Protein AF-0000000066291386 (afdb_homodimer)

Structure (mmCIF, N/CA/C/O backbone):
data_AF-0000000066291386-model_v1
#
loop_
_entity.id
_entity.type
_entity.pdbx_description
1 polymer 'Uncharacterized protein AF_0136'
#
loop_
_atom_site.group_PDB
_atom_site.id
_atom_site.type_symbol
_atom_site.label_atom_id
_atom_site.label_alt_id
_atom_site.label_comp_id
_atom_site.label_asym_id
_atom_site.label_entity_id
_atom_site.label_seq_id
_atom_site.pdbx_PDB_ins_code
_atom_site.Cartn_x
_atom_site.Cartn_y
_atom_site.Cartn_z
_atom_site.occupancy
_atom_site.B_iso_or_equiv
_atom_site.auth_seq_id
_atom_site.auth_comp_id
_atom_site.auth_asym_id
_atom_site.auth_atom_id
_atom_site.pdbx_PDB_model_num
ATOM 1 N N . MET A 1 1 ? -18.844 33.438 14.086 1 59.56 1 MET A N 1
ATOM 2 C CA . MET A 1 1 ? -18.562 33.25 15.508 1 59.56 1 MET A CA 1
ATOM 3 C C . MET A 1 1 ? -17.594 34.344 16 1 59.56 1 MET A C 1
ATOM 5 O O . MET A 1 1 ? -16.781 34.844 15.219 1 59.56 1 MET A O 1
ATOM 9 N N . PRO A 1 2 ? -17.734 34.875 17.219 1 76.88 2 PRO A N 1
ATOM 10 C CA . PRO A 1 2 ? -16.875 35.938 17.734 1 76.88 2 PRO A CA 1
ATOM 11 C C . PRO A 1 2 ? -15.391 35.594 17.719 1 76.88 2 PRO A C 1
ATOM 13 O O . PRO A 1 2 ? -15.039 34.438 17.969 1 76.88 2 PRO A O 1
ATOM 16 N N . LYS A 1 3 ? -14.539 36.344 17.094 1 87.25 3 LYS A N 1
ATOM 17 C CA . LYS A 1 3 ? -13.086 36.156 17.078 1 87.25 3 LYS A CA 1
ATOM 18 C C . LYS A 1 3 ? -12.438 36.875 18.25 1 87.25 3 LYS A C 1
ATOM 20 O O . LYS A 1 3 ? -12.984 37.844 18.781 1 87.25 3 LYS A O 1
ATOM 25 N N . ARG A 1 4 ? -11.445 36.281 18.891 1 92.56 4 ARG A N 1
ATOM 26 C CA . ARG A 1 4 ? -10.664 36.812 20 1 92.56 4 ARG A CA 1
ATOM 27 C C . ARG A 1 4 ? -9.305 37.312 19.516 1 92.56 4 ARG A C 1
ATOM 29 O O . ARG A 1 4 ? -8.68 36.688 18.656 1 92.56 4 ARG A O 1
ATOM 36 N N . ARG A 1 5 ? -8.945 38.375 20.25 1 93.31 5 ARG A N 1
ATOM 37 C CA . ARG A 1 5 ? -7.68 38.969 19.859 1 93.31 5 ARG A CA 1
ATOM 38 C C . ARG A 1 5 ? -6.496 38.156 20.328 1 93.31 5 ARG A C 1
ATOM 40 O O . ARG A 1 5 ? -6.516 37.594 21.438 1 93.31 5 ARG A O 1
ATOM 47 N N . LEU A 1 6 ? -5.535 37.969 19.453 1 92.5 6 LEU A N 1
ATOM 48 C CA . LEU A 1 6 ? -4.281 37.281 19.781 1 92.5 6 LEU A CA 1
ATOM 49 C C . LEU A 1 6 ? -3.094 38.219 19.531 1 92.5 6 LEU A C 1
ATOM 51 O O . LEU A 1 6 ? -2.988 38.844 18.469 1 92.5 6 LEU A O 1
ATOM 55 N N . GLN A 1 7 ? -2.295 38.406 20.625 1 93.31 7 GLN A N 1
ATOM 56 C CA . GLN A 1 7 ? -1.013 39.094 20.516 1 93.31 7 GLN A CA 1
ATOM 57 C C . GLN A 1 7 ? 0.142 38.188 20.875 1 93.31 7 GLN A C 1
ATOM 59 O O . GLN A 1 7 ? 0.191 37.656 21.984 1 93.31 7 GLN A O 1
ATOM 64 N N . THR A 1 8 ? 0.949 37.906 19.875 1 93.62 8 THR A N 1
ATOM 65 C CA . THR A 1 8 ? 2.072 37 20.109 1 93.62 8 THR A CA 1
ATOM 66 C C . THR A 1 8 ? 3.25 37.344 19.203 1 93.62 8 THR A C 1
ATOM 68 O O . THR A 1 8 ? 3.246 38.406 18.562 1 93.62 8 THR A O 1
ATOM 71 N N . THR A 1 9 ? 4.379 36.688 19.344 1 94.56 9 THR A N 1
ATOM 72 C CA . THR A 1 9 ? 5.539 36.844 18.469 1 94.56 9 THR A CA 1
ATOM 73 C C . THR A 1 9 ? 5.809 35.531 17.703 1 94.56 9 THR A C 1
ATOM 75 O O . THR A 1 9 ? 5.602 34.438 18.234 1 94.56 9 THR A O 1
ATOM 78 N N . LEU A 1 10 ? 6.066 35.719 16.406 1 95.19 10 LEU A N 1
ATOM 79 C CA . LEU A 1 10 ? 6.402 34.562 15.578 1 95.19 10 LEU A CA 1
ATOM 80 C C . LEU A 1 10 ? 7.773 34.719 14.938 1 95.19 10 LEU A C 1
ATOM 82 O O . LEU A 1 10 ? 8.273 35.844 14.812 1 95.19 10 LEU A O 1
ATOM 86 N N . SER A 1 11 ? 8.414 33.625 14.625 1 94.31 11 SER A N 1
ATOM 87 C CA . SER A 1 11 ? 9.688 33.625 13.922 1 94.31 11 SER A CA 1
ATOM 88 C C . SER A 1 11 ? 9.539 34.156 12.5 1 94.31 11 SER A C 1
ATOM 90 O O . SER A 1 11 ? 8.422 34.219 11.977 1 94.31 11 SER A O 1
ATOM 92 N N . GLU A 1 12 ? 10.656 34.5 11.906 1 93.94 12 GLU A N 1
ATOM 93 C CA . GLU A 1 12 ? 10.664 34.938 10.516 1 93.94 12 GLU A CA 1
ATOM 94 C C . GLU A 1 12 ? 10.164 33.844 9.586 1 93.94 12 GLU A C 1
ATOM 96 O O . GLU A 1 12 ? 9.477 34.125 8.602 1 93.94 12 GLU A O 1
ATOM 101 N N . GLU A 1 13 ? 10.484 32.625 9.867 1 93.62 13 GLU A N 1
ATOM 102 C CA . GLU A 1 13 ? 10.023 31.484 9.078 1 93.62 13 GLU A CA 1
ATOM 103 C C . GLU A 1 13 ? 8.508 31.375 9.102 1 93.62 13 GLU A C 1
ATOM 105 O O . GLU A 1 13 ? 7.879 31.125 8.062 1 93.62 13 GLU A O 1
ATOM 110 N N . ALA A 1 14 ? 7.949 31.547 10.234 1 95.12 14 ALA A N 1
ATOM 111 C CA . ALA A 1 14 ? 6.496 31.484 10.375 1 95.12 14 ALA A CA 1
ATOM 112 C C . ALA A 1 14 ? 5.809 32.531 9.531 1 95.12 14 ALA A C 1
ATOM 114 O O . ALA A 1 14 ? 4.809 32.281 8.867 1 95.12 14 ALA A O 1
ATOM 115 N N . PHE A 1 15 ? 6.398 33.719 9.508 1 95 15 PHE A N 1
ATOM 116 C CA . PHE A 1 15 ? 5.809 34.812 8.719 1 95 15 PHE A CA 1
ATOM 117 C C . PHE A 1 15 ? 5.926 34.5 7.227 1 95 15 PHE A C 1
ATOM 119 O O . PHE A 1 15 ? 5.016 34.812 6.453 1 95 15 PHE A O 1
ATOM 126 N N . ARG A 1 16 ? 7.039 33.906 6.848 1 94.75 16 ARG A N 1
ATOM 127 C CA . ARG A 1 16 ? 7.199 33.531 5.449 1 94.75 16 ARG A CA 1
ATOM 128 C C . ARG A 1 16 ? 6.125 32.5 5.039 1 94.75 16 ARG A C 1
ATOM 130 O O . ARG A 1 16 ? 5.574 32.594 3.939 1 94.75 16 ARG A O 1
ATOM 137 N N . ILE A 1 17 ? 5.809 31.578 5.922 1 94 17 ILE A N 1
ATOM 138 C CA . ILE A 1 17 ? 4.785 30.578 5.641 1 94 17 ILE A CA 1
ATOM 139 C C . ILE A 1 17 ? 3.422 31.266 5.508 1 94 17 ILE A C 1
ATOM 141 O O . ILE A 1 17 ? 2.664 30.969 4.582 1 94 17 ILE A O 1
ATOM 145 N N . ILE A 1 18 ? 3.146 32.219 6.324 1 95.12 18 ILE A N 1
ATOM 146 C CA . ILE A 1 18 ? 1.872 32.906 6.297 1 95.12 18 ILE A CA 1
ATOM 147 C C . ILE A 1 18 ? 1.719 33.656 4.969 1 95.12 18 ILE A C 1
ATOM 149 O O . ILE A 1 18 ? 0.679 33.562 4.316 1 95.12 18 ILE A O 1
ATOM 153 N N . GLU A 1 19 ? 2.77 34.312 4.574 1 94.5 19 GLU A N 1
ATOM 154 C CA . GLU A 1 19 ? 2.723 35.062 3.33 1 94.5 19 GLU A CA 1
ATOM 155 C C . GLU A 1 19 ? 2.543 34.156 2.125 1 94.5 19 GLU A C 1
ATOM 157 O O . GLU A 1 19 ? 1.848 34.5 1.169 1 94.5 19 GLU A O 1
ATOM 162 N N . LYS A 1 20 ? 3.184 33.031 2.203 1 92.38 20 LYS A N 1
ATOM 163 C CA . LYS A 1 20 ? 3.096 32.031 1.133 1 92.38 20 LYS A CA 1
ATOM 164 C C . LYS A 1 20 ? 1.658 31.562 0.938 1 92.38 20 LYS A C 1
ATOM 166 O O . LYS A 1 20 ? 1.213 31.359 -0.193 1 92.38 20 LYS A O 1
ATOM 171 N N . PHE A 1 21 ? 0.916 31.422 2.02 1 91.19 21 PHE A N 1
ATOM 172 C CA . PHE A 1 21 ? -0.385 30.766 1.945 1 91.19 21 PHE A CA 1
ATOM 173 C C . PHE A 1 21 ? -1.511 31.797 2.018 1 91.19 21 PHE A C 1
ATOM 175 O O . PHE A 1 21 ? -2.674 31.469 1.78 1 91.19 21 PHE A O 1
ATOM 182 N N . LYS A 1 22 ? -1.173 33.062 2.266 1 93.38 22 LYS A N 1
ATOM 183 C CA . LYS A 1 22 ? -2.154 34.125 2.414 1 93.38 22 LYS A CA 1
ATOM 184 C C . LYS A 1 22 ? -3.035 34.25 1.173 1 93.38 22 LYS A C 1
ATOM 186 O O . LYS A 1 22 ? -4.258 34.375 1.282 1 93.38 22 LYS A O 1
ATOM 191 N N . PRO A 1 23 ? -2.473 34.125 -0.007 1 91.81 23 PRO A N 1
ATOM 192 C CA . PRO A 1 23 ? -3.322 34.25 -1.197 1 91.81 23 PRO A CA 1
ATOM 193 C C . PRO A 1 23 ? -4.367 33.125 -1.271 1 91.81 23 PRO A C 1
ATOM 195 O O . PRO A 1 23 ? -5.445 33.312 -1.837 1 91.81 23 PRO A O 1
ATOM 198 N N . ASP A 1 24 ? -4.062 32.031 -0.686 1 86.56 24 ASP A N 1
ATOM 199 C CA . ASP A 1 24 ? -4.949 30.891 -0.77 1 86.56 24 ASP A CA 1
ATOM 200 C C . ASP A 1 24 ? -6.066 30.984 0.264 1 86.56 24 ASP A C 1
ATOM 202 O O . ASP A 1 24 ? -7.164 30.453 0.049 1 86.56 24 ASP A O 1
ATOM 206 N N . TYR A 1 25 ? -5.816 31.578 1.395 1 89.69 25 TYR A N 1
ATOM 207 C CA . TYR A 1 25 ? -6.75 31.516 2.514 1 89.69 25 TYR A CA 1
ATOM 208 C C . TYR A 1 25 ? -7.398 32.875 2.766 1 89.69 25 TYR A C 1
ATOM 210 O O . TYR A 1 25 ? -8.43 32.969 3.441 1 89.69 25 TYR A O 1
ATOM 218 N N . GLY A 1 26 ? -6.758 33.969 2.16 1 86.25 26 GLY A N 1
ATOM 219 C CA . GLY A 1 26 ? -7.402 35.281 2.232 1 86.25 26 GLY A CA 1
ATOM 220 C C . GLY A 1 26 ? -6.723 36.219 3.201 1 86.25 26 GLY A C 1
ATOM 221 O O . GLY A 1 26 ? -6.617 37.438 2.932 1 86.25 26 GLY A O 1
ATOM 222 N N . GLY A 1 27 ? -6.363 35.719 4.457 1 91.69 27 GLY A N 1
ATOM 223 C CA . GLY A 1 27 ? -5.762 36.562 5.469 1 91.69 27 GLY A CA 1
ATOM 224 C C . GLY A 1 27 ? -4.867 35.812 6.434 1 91.69 27 GLY A C 1
ATOM 225 O O . GLY A 1 27 ? -4.797 34.594 6.391 1 91.69 27 GLY A O 1
ATOM 226 N N . ILE A 1 28 ? -4.176 36.594 7.199 1 94.12 28 ILE A N 1
ATOM 227 C CA . ILE A 1 28 ? -3.238 36.031 8.172 1 94.12 28 ILE A CA 1
ATOM 228 C C . ILE A 1 28 ? -3.982 35.125 9.148 1 94.12 28 ILE A C 1
ATOM 230 O O . ILE A 1 28 ? -3.539 34.031 9.43 1 94.12 28 ILE A O 1
ATOM 234 N N . ASN A 1 29 ? -5.102 35.625 9.68 1 94.62 29 ASN A N 1
ATOM 235 C CA . ASN A 1 29 ? -5.871 34.844 10.648 1 94.62 29 ASN A CA 1
ATOM 236 C C . ASN A 1 29 ? -6.387 33.531 10.047 1 94.62 29 ASN A C 1
ATOM 238 O O . ASN A 1 29 ? -6.367 32.5 10.703 1 94.62 29 ASN A O 1
ATOM 242 N N . GLU A 1 30 ? -6.758 33.594 8.758 1 94.19 30 GLU A N 1
ATOM 243 C CA . GLU A 1 30 ? -7.27 32.406 8.086 1 94.19 30 GLU A CA 1
ATOM 244 C C . GLU A 1 30 ? -6.164 31.359 7.883 1 94.19 30 GLU A C 1
ATOM 246 O O . GLU A 1 30 ? -6.402 30.156 8 1 94.19 30 GLU A O 1
ATOM 251 N N . VAL A 1 31 ? -4.992 31.797 7.586 1 94.62 31 VAL A N 1
ATOM 252 C CA . VAL A 1 31 ? -3.846 30.906 7.418 1 94.62 31 VAL A CA 1
ATOM 253 C C . VAL A 1 31 ? -3.537 30.203 8.742 1 94.62 31 VAL A C 1
ATOM 255 O O . VAL A 1 31 ? -3.363 28.984 8.781 1 94.62 31 VAL A O 1
ATOM 258 N N . ILE A 1 32 ? -3.496 30.953 9.82 1 95.56 32 ILE A N 1
ATOM 259 C CA . ILE A 1 32 ? -3.162 30.422 11.125 1 95.56 32 ILE A CA 1
ATOM 260 C C . ILE A 1 32 ? -4.238 29.422 11.562 1 95.56 32 ILE A C 1
ATOM 262 O O . ILE A 1 32 ? -3.924 28.344 12.055 1 95.56 32 ILE A O 1
ATOM 266 N N . GLU A 1 33 ? -5.488 29.797 11.352 1 94.75 33 GLU A N 1
ATOM 267 C CA . GLU A 1 33 ? -6.578 28.906 11.742 1 94.75 33 GLU A CA 1
ATOM 268 C C . GLU A 1 33 ? -6.539 27.609 10.945 1 94.75 33 GLU A C 1
ATOM 270 O O . GLU A 1 33 ? -6.766 26.531 11.492 1 94.75 33 GLU A O 1
ATOM 275 N N . ALA A 1 34 ? -6.172 27.688 9.688 1 89.94 34 ALA A N 1
ATOM 276 C CA . ALA A 1 34 ? -6.027 26.484 8.859 1 89.94 34 ALA A CA 1
ATOM 277 C C . ALA A 1 34 ? -4.887 25.609 9.367 1 89.94 34 ALA A C 1
ATOM 279 O O . ALA A 1 34 ? -5.023 24.391 9.43 1 89.94 34 ALA A O 1
ATOM 280 N N . ALA A 1 35 ? -3.812 26.234 9.695 1 89.88 35 ALA A N 1
ATOM 281 C CA . ALA A 1 35 ? -2.66 25.5 10.227 1 89.88 35 ALA A CA 1
ATOM 282 C C . ALA A 1 35 ? -3.004 24.812 11.531 1 89.88 35 ALA A C 1
ATOM 284 O O . ALA A 1 35 ? -2.646 23.641 11.734 1 89.88 35 ALA A O 1
ATOM 285 N N . LEU A 1 36 ? -3.711 25.484 12.414 1 91.31 36 LEU A N 1
ATOM 286 C CA . LEU A 1 36 ? -4.082 24.922 13.703 1 91.31 36 LEU A CA 1
ATOM 287 C C . LEU A 1 36 ? -5.039 23.75 13.531 1 91.31 36 LEU A C 1
ATOM 289 O O . LEU A 1 36 ? -4.93 22.75 14.242 1 91.31 36 LEU A O 1
ATOM 293 N N . LYS A 1 37 ? -5.918 23.875 12.578 1 86.31 37 LYS A N 1
ATOM 294 C CA . LYS A 1 37 ? -6.82 22.766 12.281 1 86.31 37 LYS A CA 1
ATOM 295 C C . LYS A 1 37 ? -6.047 21.547 11.82 1 86.31 37 LYS A C 1
ATOM 297 O O . LYS A 1 37 ? -6.387 20.422 12.188 1 86.31 37 LYS A O 1
ATOM 302 N N . LEU A 1 38 ? -5.012 21.828 11.023 1 80.06 38 LEU A N 1
ATOM 303 C CA . LEU A 1 38 ? -4.156 20.734 10.57 1 80.06 38 LEU A CA 1
ATOM 304 C C . LEU A 1 38 ? -3.443 20.078 11.742 1 80.06 38 LEU A C 1
ATOM 306 O O . LEU A 1 38 ? -3.326 18.844 11.797 1 80.06 38 LEU A O 1
ATOM 310 N N . LEU A 1 39 ? -2.959 20.859 12.656 1 81.56 39 LEU A N 1
ATOM 311 C CA . LEU A 1 39 ? -2.279 20.359 13.852 1 81.56 39 LEU A CA 1
ATOM 312 C C . LEU A 1 39 ? -3.219 19.5 14.695 1 81.56 39 LEU A C 1
ATOM 314 O O . LEU A 1 39 ? -2.785 18.547 15.336 1 81.56 39 LEU A O 1
ATOM 318 N N . ASN A 1 40 ? -4.43 19.938 14.719 1 79.88 40 ASN A N 1
ATOM 319 C CA . ASN A 1 40 ? -5.406 19.25 15.57 1 79.88 40 ASN A CA 1
ATOM 320 C C . ASN A 1 40 ? -5.879 17.953 14.945 1 79.88 40 ASN A C 1
ATOM 322 O O . ASN A 1 40 ? -6.641 17.203 15.57 1 79.88 40 ASN A O 1
ATOM 326 N N . ARG A 1 41 ? -5.43 17.859 13.703 1 71.69 41 ARG A N 1
ATOM 327 C CA . ARG A 1 41 ? -5.844 16.609 13.062 1 71.69 41 ARG A CA 1
ATOM 328 C C . ARG A 1 41 ? -5.105 15.422 13.664 1 71.69 41 ARG A C 1
ATOM 330 O O . ARG A 1 41 ? -3.932 15.531 14.023 1 71.69 41 ARG A O 1
ATOM 337 N N . GLU A 1 42 ? -5.699 14.461 13.961 1 59.16 42 GLU A N 1
ATOM 338 C CA . GLU A 1 42 ? -5.152 13.234 14.547 1 59.16 42 GLU A CA 1
ATOM 339 C C . GLU A 1 42 ? -4.035 12.664 13.68 1 59.16 42 GLU A C 1
ATOM 341 O O . GLU A 1 42 ? -3.143 11.984 14.188 1 59.16 42 GLU A O 1
ATOM 346 N N . ASP A 1 43 ? -4.109 13.023 12.383 1 56.81 43 ASP A N 1
ATOM 347 C CA . ASP A 1 43 ? -3.162 12.422 11.453 1 56.81 43 ASP A CA 1
ATOM 348 C C . ASP A 1 43 ? -1.91 13.281 11.305 1 56.81 43 ASP A C 1
ATOM 350 O O . ASP A 1 43 ? -1.169 13.141 10.328 1 56.81 43 ASP A O 1
ATOM 354 N N . ARG A 1 44 ? -1.696 14.266 12.188 1 58.22 44 ARG A N 1
ATOM 355 C CA . ARG A 1 44 ? -0.58 15.203 12.164 1 58.22 44 ARG A CA 1
ATOM 356 C C . ARG A 1 44 ? 0.755 14.469 12.242 1 58.22 44 ARG A C 1
ATOM 358 O O . ARG A 1 44 ? 1.784 15 11.812 1 58.22 44 ARG A O 1
ATOM 365 N N . ASN A 1 45 ? 0.571 13.383 12.781 1 63.84 45 ASN A N 1
ATOM 366 C CA . ASN A 1 45 ? 1.804 12.68 13.117 1 63.84 45 ASN A CA 1
ATOM 367 C C . ASN A 1 45 ? 2.242 11.75 11.992 1 63.84 45 ASN A C 1
ATOM 369 O O . ASN A 1 45 ? 2.871 10.719 12.242 1 63.84 45 ASN A O 1
ATOM 373 N N . LEU A 1 46 ? 1.899 12.25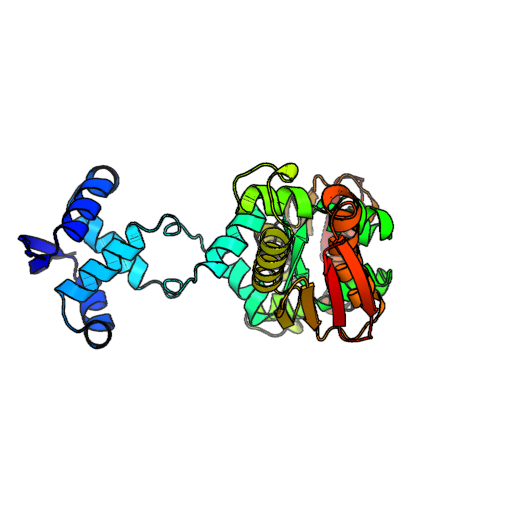8 10.828 1 73.56 46 LEU A N 1
ATOM 374 C CA . LEU A 1 46 ? 2.363 11.383 9.766 1 73.56 46 LEU A CA 1
ATOM 375 C C . LEU A 1 46 ? 3.871 11.508 9.57 1 73.56 46 LEU A C 1
ATOM 377 O O . LEU A 1 46 ? 4.406 12.617 9.539 1 73.56 46 LEU A O 1
ATOM 381 N N . SER A 1 47 ? 4.496 10.43 9.594 1 78.06 47 SER A N 1
ATOM 382 C CA . SER A 1 47 ? 5.938 10.375 9.383 1 78.06 47 SER A CA 1
ATOM 383 C C . SER A 1 47 ? 6.285 10.523 7.902 1 78.06 47 SER A C 1
ATOM 385 O O . SER A 1 47 ? 5.402 10.461 7.043 1 78.06 47 SER A O 1
ATOM 387 N N . GLU A 1 48 ? 7.469 10.766 7.633 1 81.19 48 GLU A N 1
ATOM 388 C CA . GLU A 1 48 ? 7.965 10.789 6.262 1 81.19 48 GLU A CA 1
ATOM 389 C C . GLU A 1 48 ? 7.684 9.469 5.551 1 81.19 48 GLU A C 1
ATOM 391 O O . GLU A 1 48 ? 7.375 9.453 4.355 1 81.19 48 GLU A O 1
ATOM 396 N N . ASP A 1 49 ? 7.758 8.453 6.285 1 86.69 49 ASP A N 1
ATOM 397 C CA . ASP A 1 49 ? 7.5 7.125 5.734 1 86.69 49 ASP A CA 1
ATOM 398 C C . ASP A 1 49 ? 6.031 6.965 5.352 1 86.69 49 ASP A C 1
ATOM 400 O O . ASP A 1 49 ? 5.711 6.289 4.371 1 86.69 49 ASP A O 1
ATOM 404 N N . ASP A 1 50 ? 5.199 7.637 6.09 1 88.5 50 ASP A N 1
ATOM 405 C CA . ASP A 1 50 ? 3.779 7.613 5.758 1 88.5 50 ASP A CA 1
ATOM 406 C C . ASP A 1 50 ? 3.512 8.336 4.441 1 88.5 50 ASP A C 1
ATOM 408 O O . ASP A 1 50 ? 2.758 7.844 3.598 1 88.5 50 ASP A O 1
ATOM 412 N N . ILE A 1 51 ? 4.16 9.398 4.336 1 85.75 51 ILE A N 1
ATOM 413 C CA . ILE A 1 51 ? 4.004 10.188 3.119 1 85.75 51 ILE A CA 1
ATOM 414 C C . ILE A 1 51 ? 4.555 9.414 1.926 1 85.75 51 ILE A C 1
ATOM 416 O O . ILE A 1 51 ? 3.945 9.398 0.853 1 85.75 51 ILE A O 1
ATOM 420 N N . LEU A 1 52 ? 5.652 8.773 2.143 1 88.75 52 LEU A N 1
ATOM 421 C CA . LEU A 1 52 ? 6.27 7.969 1.094 1 88.75 52 LEU A CA 1
ATOM 422 C C . LEU A 1 52 ? 5.348 6.832 0.669 1 88.75 52 LEU A C 1
ATOM 424 O O . LEU A 1 52 ? 5.234 6.527 -0.521 1 88.75 52 LEU A O 1
ATOM 428 N N . LEU A 1 53 ? 4.734 6.238 1.571 1 93.31 53 LEU A N 1
ATOM 429 C CA . LEU A 1 53 ? 3.781 5.176 1.274 1 93.31 53 LEU A CA 1
ATOM 430 C C . LEU A 1 53 ? 2.668 5.684 0.365 1 93.31 53 LEU A C 1
ATOM 432 O O . LEU A 1 53 ? 2.357 5.059 -0.651 1 93.31 53 LEU A O 1
ATOM 436 N N . ILE A 1 54 ? 2.137 6.773 0.713 1 92.25 54 ILE A N 1
ATOM 437 C CA . ILE A 1 54 ? 1.056 7.371 -0.063 1 92.25 54 ILE A CA 1
ATOM 438 C C . ILE A 1 54 ? 1.539 7.66 -1.482 1 92.25 54 ILE A C 1
ATOM 440 O O . ILE A 1 54 ? 0.843 7.363 -2.455 1 92.25 54 ILE A O 1
ATOM 444 N N . ARG A 1 55 ? 2.705 8.188 -1.561 1 89.62 55 ARG A N 1
ATOM 445 C CA . ARG A 1 55 ? 3.242 8.562 -2.863 1 89.62 55 ARG A CA 1
ATOM 446 C C . ARG A 1 55 ? 3.531 7.332 -3.715 1 89.62 55 ARG A C 1
ATOM 448 O O . ARG A 1 55 ? 3.367 7.363 -4.938 1 89.62 55 ARG A O 1
ATOM 455 N N . LEU A 1 56 ? 3.969 6.27 -3.104 1 92.38 56 LEU A N 1
ATOM 456 C CA . LEU A 1 56 ? 4.188 5.027 -3.834 1 92.38 56 LEU A CA 1
ATOM 457 C C . LEU A 1 56 ? 2.887 4.523 -4.453 1 92.38 56 LEU A C 1
ATOM 459 O O . LEU A 1 56 ? 2.857 4.141 -5.621 1 92.38 56 LEU A O 1
ATOM 463 N N . ILE A 1 57 ? 1.867 4.645 -3.725 1 93.56 57 ILE A N 1
ATOM 464 C CA . ILE A 1 57 ? 0.571 4.16 -4.191 1 93.56 57 ILE A CA 1
ATOM 465 C C . ILE A 1 57 ? 0.036 5.086 -5.281 1 93.56 57 ILE A C 1
ATOM 467 O O . ILE A 1 57 ? -0.431 4.621 -6.324 1 93.56 57 ILE A O 1
ATOM 471 N N . ARG A 1 58 ? 0.214 6.32 -5.145 1 89.31 58 ARG A N 1
ATOM 472 C CA . ARG A 1 58 ? -0.422 7.293 -6.027 1 89.31 58 ARG A CA 1
ATOM 473 C C . ARG A 1 58 ? 0.437 7.559 -7.258 1 89.31 58 ARG A C 1
ATOM 475 O O . ARG A 1 58 ? -0.081 7.656 -8.375 1 89.31 58 ARG A O 1
ATOM 482 N N . ASP A 1 59 ? 1.721 7.664 -7.047 1 91.75 59 ASP A N 1
ATOM 483 C CA . ASP A 1 59 ? 2.6 8.102 -8.125 1 91.75 59 ASP A CA 1
ATOM 484 C C . ASP A 1 59 ? 3.111 6.914 -8.938 1 91.75 59 ASP A C 1
ATOM 486 O O . ASP A 1 59 ? 3.396 7.047 -10.125 1 91.75 59 ASP A O 1
ATOM 490 N N . LEU A 1 60 ? 3.258 5.719 -8.297 1 94.19 60 LEU A N 1
ATOM 491 C CA . LEU A 1 60 ? 3.9 4.605 -8.984 1 94.19 60 LEU A CA 1
ATOM 492 C C . LEU A 1 60 ? 2.918 3.459 -9.203 1 94.19 60 LEU A C 1
ATOM 494 O O . LEU A 1 60 ? 3.324 2.338 -9.516 1 94.19 60 LEU A O 1
ATOM 498 N N . ASP A 1 61 ? 1.641 3.676 -9.031 1 94.44 61 ASP A N 1
ATOM 499 C CA . ASP A 1 61 ? 0.579 2.711 -9.305 1 94.44 61 ASP A CA 1
ATOM 500 C C . ASP A 1 61 ? 0.782 1.43 -8.5 1 94.44 61 ASP A C 1
ATOM 502 O O . ASP A 1 61 ? 0.717 0.328 -9.047 1 94.44 61 ASP A O 1
ATOM 506 N N . PHE A 1 62 ? 1.141 1.616 -7.238 1 96.88 62 PHE A N 1
ATOM 507 C CA . PHE A 1 62 ? 1.164 0.502 -6.297 1 96.88 62 PHE A CA 1
ATOM 508 C C . PHE A 1 62 ? -0.238 0.197 -5.781 1 96.88 62 PHE A C 1
ATOM 510 O O . PHE A 1 62 ? -1.157 1.001 -5.957 1 96.88 62 PHE A O 1
ATOM 517 N N . THR A 1 63 ? -0.424 -0.979 -5.309 1 96.81 63 THR A N 1
ATOM 518 C CA . THR A 1 63 ? -1.634 -1.406 -4.617 1 96.81 63 THR A CA 1
ATOM 519 C C . THR A 1 63 ? -1.29 -2.051 -3.277 1 96.81 63 THR A C 1
ATOM 521 O O . THR A 1 63 ? -0.124 -2.348 -3.006 1 96.81 63 THR A O 1
ATOM 524 N N . GLY A 1 64 ? -2.295 -2.166 -2.4 1 95.81 64 GLY A N 1
ATOM 525 C CA . GLY A 1 64 ? -2.115 -2.822 -1.114 1 95.81 64 GLY A CA 1
ATOM 526 C C . GLY A 1 64 ? -2.865 -4.137 -1.006 1 95.81 64 GLY A C 1
ATOM 527 O O . GLY A 1 64 ? -3.943 -4.293 -1.581 1 95.81 64 GLY A O 1
ATOM 528 N N . CYS A 1 65 ? -2.299 -5.039 -0.299 1 95.69 65 CYS A N 1
ATOM 529 C CA . CYS A 1 65 ? -2.982 -6.277 0.051 1 95.69 65 CYS A CA 1
ATOM 530 C C . CYS A 1 65 ? -2.492 -6.812 1.391 1 95.69 65 CYS A C 1
ATOM 532 O O . CYS A 1 65 ? -1.459 -6.375 1.898 1 95.69 65 CYS A O 1
ATOM 534 N N . GLY A 1 66 ? -3.252 -7.672 1.979 1 95.88 66 GLY A N 1
ATOM 535 C CA . GLY A 1 66 ? -2.762 -8.312 3.188 1 95.88 66 GLY A CA 1
ATOM 536 C C . GLY A 1 66 ? -1.478 -9.094 2.971 1 95.88 66 GLY A C 1
ATOM 537 O O . GLY A 1 66 ? -1.305 -9.734 1.936 1 95.88 66 GLY A O 1
ATOM 538 N N . ARG A 1 67 ? -0.642 -9.094 3.951 1 96.06 67 ARG A N 1
ATOM 539 C CA . ARG A 1 67 ? 0.636 -9.789 3.83 1 96.06 67 ARG A CA 1
ATOM 540 C C . ARG A 1 67 ? 0.429 -11.289 3.664 1 96.06 67 ARG A C 1
ATOM 542 O O . ARG A 1 67 ? 1.179 -11.945 2.939 1 96.06 67 ARG A O 1
ATOM 549 N N . SER A 1 68 ? -0.541 -11.805 4.34 1 95.25 68 SER A N 1
ATOM 550 C CA . SER A 1 68 ? -0.838 -13.219 4.168 1 95.25 68 SER A CA 1
ATOM 551 C C . SER A 1 68 ? -1.271 -13.523 2.738 1 95.25 68 SER A C 1
ATOM 553 O O . SER A 1 68 ? -0.873 -14.539 2.168 1 95.25 68 SER A O 1
ATOM 555 N N . GLN A 1 69 ? -2.121 -12.688 2.203 1 96.62 69 GLN A N 1
ATOM 556 C CA . GLN A 1 69 ? -2.516 -12.867 0.811 1 96.62 69 GLN A CA 1
ATOM 557 C C . GLN A 1 69 ? -1.309 -12.789 -0.119 1 96.62 69 GLN A C 1
ATOM 559 O O . GLN A 1 69 ? -1.164 -13.602 -1.03 1 96.62 69 GLN A O 1
ATOM 564 N N . TYR A 1 70 ? -0.461 -11.781 0.139 1 97.44 70 TYR A N 1
ATOM 565 C CA . TYR A 1 70 ? 0.774 -11.625 -0.62 1 97.44 70 TYR A CA 1
ATOM 566 C C . TYR A 1 70 ? 1.607 -12.898 -0.579 1 97.44 70 TYR A C 1
ATOM 568 O O . TYR A 1 70 ? 2.082 -13.367 -1.614 1 97.44 70 TYR A O 1
ATOM 576 N N . MET A 1 71 ? 1.702 -13.469 0.586 1 97.81 71 MET A N 1
ATOM 577 C CA . MET A 1 71 ? 2.436 -14.711 0.79 1 97.81 71 MET A CA 1
ATOM 578 C C . MET A 1 71 ? 1.825 -15.844 -0.032 1 97.81 71 MET A C 1
ATOM 580 O O . MET A 1 71 ? 2.535 -16.547 -0.755 1 97.81 71 MET A O 1
ATOM 584 N N . HIS A 1 72 ? 0.564 -16 0.027 1 98.12 72 HIS A N 1
ATOM 585 C CA . HIS A 1 72 ? -0.1 -17.062 -0.711 1 98.12 72 HIS A CA 1
ATOM 586 C C . HIS A 1 72 ? 0.063 -16.875 -2.217 1 98.12 72 HIS A C 1
ATOM 588 O O . HIS A 1 72 ? 0.236 -17.859 -2.951 1 98.12 72 HIS A O 1
ATOM 594 N N . LEU A 1 73 ? -0.031 -15.648 -2.646 1 98.12 73 LEU A N 1
ATOM 595 C CA . LEU A 1 73 ? 0.145 -15.367 -4.066 1 98.12 73 LEU A CA 1
ATOM 596 C C . LEU A 1 73 ? 1.552 -15.742 -4.523 1 98.12 73 LEU A C 1
ATOM 598 O O . LEU A 1 73 ? 1.724 -16.359 -5.574 1 98.12 73 LEU A O 1
ATOM 602 N N . ILE A 1 74 ? 2.529 -15.375 -3.738 1 98.19 74 ILE A N 1
ATOM 603 C CA . ILE A 1 74 ? 3.914 -15.703 -4.059 1 98.19 74 ILE A CA 1
ATOM 604 C C . ILE A 1 74 ? 4.086 -17.219 -4.113 1 98.19 74 ILE A C 1
ATOM 606 O O . ILE A 1 74 ? 4.836 -17.734 -4.945 1 98.19 74 ILE A O 1
ATOM 610 N N . CYS A 1 75 ? 3.371 -17.906 -3.266 1 97.81 75 CYS A N 1
ATOM 611 C CA . CYS A 1 75 ? 3.463 -19.359 -3.203 1 97.81 75 CYS A CA 1
ATOM 612 C C . CYS A 1 75 ? 2.623 -20 -4.297 1 97.81 75 CYS A C 1
ATOM 614 O O . CYS A 1 75 ? 2.623 -21.219 -4.441 1 97.81 75 CYS A O 1
ATOM 616 N N . GLY A 1 76 ? 1.861 -19.25 -5.027 1 96.38 76 GLY A N 1
ATOM 617 C CA . GLY A 1 76 ? 1.049 -19.766 -6.113 1 96.38 76 GLY A CA 1
ATOM 618 C C . GLY A 1 76 ? -0.268 -20.359 -5.648 1 96.38 76 GLY A C 1
ATOM 619 O O . GLY A 1 76 ? -0.924 -21.094 -6.395 1 96.38 76 GLY A O 1
ATOM 620 N N . ASP A 1 77 ? -0.613 -20.078 -4.457 1 96.75 77 ASP A N 1
ATOM 621 C CA . ASP A 1 77 ? -1.852 -20.609 -3.898 1 96.75 77 ASP A CA 1
ATOM 622 C C . ASP A 1 77 ? -2.984 -19.594 -3.998 1 96.75 77 ASP A C 1
ATOM 624 O O . ASP A 1 77 ? -3.377 -18.984 -2.994 1 96.75 77 ASP A O 1
ATOM 628 N N . ILE A 1 78 ? -3.57 -19.5 -5.105 1 96.38 78 ILE A N 1
ATOM 629 C CA . ILE A 1 78 ? -4.562 -18.484 -5.434 1 96.38 78 ILE A CA 1
ATOM 630 C C . ILE A 1 78 ? -5.828 -18.719 -4.613 1 96.38 78 ILE A C 1
ATOM 632 O O . ILE A 1 78 ? -6.445 -17.766 -4.129 1 96.38 78 ILE A O 1
ATOM 636 N N . GLU A 1 79 ? -6.188 -19.953 -4.461 1 95.69 79 GLU A N 1
ATOM 637 C CA . GLU A 1 79 ? -7.395 -20.281 -3.705 1 95.69 79 GLU A CA 1
ATOM 638 C C . GLU A 1 79 ? -7.289 -19.797 -2.262 1 95.69 79 GLU A C 1
ATOM 640 O O . GLU A 1 79 ? -8.211 -19.156 -1.749 1 95.69 79 GLU A O 1
ATOM 645 N N . LYS A 1 80 ? -6.141 -20.062 -1.673 1 96.31 80 LYS A N 1
ATOM 646 C CA . LYS A 1 80 ? -5.945 -19.641 -0.29 1 96.31 80 LYS A CA 1
ATOM 647 C C . LYS A 1 80 ? -5.832 -18.125 -0.194 1 96.31 80 LYS A C 1
ATOM 649 O O . LYS A 1 80 ? -6.25 -17.531 0.801 1 96.31 80 LYS A O 1
ATOM 654 N N . ALA A 1 81 ? -5.301 -17.531 -1.242 1 97 81 ALA A N 1
ATOM 655 C CA . ALA A 1 81 ? -5.18 -16.078 -1.271 1 97 81 ALA A CA 1
ATOM 656 C C . ALA A 1 81 ? -6.551 -15.414 -1.196 1 97 81 ALA A C 1
ATOM 658 O O . ALA A 1 81 ? -6.684 -14.305 -0.667 1 97 81 ALA A O 1
ATOM 659 N N . VAL A 1 82 ? -7.562 -16.062 -1.683 1 95.94 82 VAL A N 1
ATOM 660 C CA . VAL A 1 82 ? -8.922 -15.523 -1.65 1 95.94 82 VAL A CA 1
ATOM 661 C C . VAL A 1 82 ? -9.594 -15.898 -0.331 1 95.94 82 VAL A C 1
ATOM 663 O O . VAL A 1 82 ? -10.133 -15.039 0.362 1 95.94 82 VAL A O 1
ATOM 666 N N . LYS A 1 83 ? -9.445 -17.109 0.057 1 93.56 83 LYS A N 1
ATOM 667 C CA . LYS A 1 83 ? -10.18 -17.641 1.194 1 93.56 83 LYS A CA 1
ATOM 668 C C . LYS A 1 83 ? -9.664 -17.078 2.51 1 93.56 83 LYS A C 1
ATOM 670 O O . LYS A 1 83 ? -10.43 -16.891 3.459 1 93.56 83 LYS A O 1
ATOM 675 N N . GLU A 1 84 ? -8.383 -16.859 2.518 1 90.25 84 GLU A N 1
ATOM 676 C CA . GLU A 1 84 ? -7.781 -16.375 3.75 1 90.25 84 GLU A CA 1
ATOM 677 C C . GLU A 1 84 ? -7.465 -14.883 3.656 1 90.25 84 GLU A C 1
ATOM 679 O O . GLU A 1 84 ? -6.586 -14.383 4.359 1 90.25 84 GLU A O 1
ATOM 684 N N . SER A 1 85 ? -8.203 -14.305 2.76 1 88.06 85 SER A N 1
ATOM 685 C CA . SER A 1 85 ? -7.996 -12.867 2.613 1 88.06 85 SER A CA 1
ATOM 686 C C . SER A 1 85 ? -8.406 -12.117 3.875 1 88.06 85 SER A C 1
ATOM 688 O O . SER A 1 85 ? -9.156 -12.648 4.699 1 88.06 85 SER A O 1
ATOM 690 N N . MET A 1 86 ? -7.965 -10.961 4.023 1 90.25 86 MET A N 1
ATOM 691 C CA . MET A 1 86 ? -8.211 -10.133 5.199 1 90.25 86 MET A CA 1
ATOM 692 C C . MET A 1 86 ? -9.492 -9.32 5.031 1 90.25 86 MET A C 1
ATOM 694 O O . MET A 1 86 ? -9.727 -8.367 5.773 1 90.25 86 MET A O 1
ATOM 698 N N . MET A 1 87 ? -10.273 -9.695 4.09 1 93.38 87 MET A N 1
ATOM 699 C CA . MET A 1 87 ? -11.438 -8.867 3.758 1 93.38 87 MET A CA 1
ATOM 700 C C . MET A 1 87 ? -12.398 -8.781 4.938 1 93.38 87 MET A C 1
ATOM 702 O O . MET A 1 87 ? -12.828 -7.688 5.312 1 93.38 87 MET A O 1
ATOM 706 N N . GLU A 1 88 ? -12.727 -9.938 5.547 1 94.94 88 GLU A N 1
ATOM 707 C CA . GLU A 1 88 ? -13.633 -9.93 6.688 1 94.94 88 GLU A CA 1
ATOM 708 C C . GLU A 1 88 ? -13.086 -9.062 7.824 1 94.94 88 GLU A C 1
ATOM 710 O O . GLU A 1 88 ? -13.789 -8.188 8.336 1 94.94 88 GLU A O 1
ATOM 715 N N . THR A 1 89 ? -11.844 -9.312 8.094 1 95.06 89 THR A N 1
ATOM 716 C CA . THR A 1 89 ? -11.18 -8.578 9.164 1 95.06 89 THR A CA 1
ATOM 717 C C . THR A 1 89 ? -11.148 -7.086 8.859 1 95.06 89 THR A C 1
ATOM 719 O O . THR A 1 89 ? -11.422 -6.262 9.734 1 95.06 89 THR A O 1
ATOM 722 N N . ALA A 1 90 ? -10.812 -6.73 7.672 1 95.5 90 ALA A N 1
ATOM 723 C CA . ALA A 1 90 ? -10.711 -5.328 7.27 1 95.5 90 ALA A CA 1
ATOM 724 C C . ALA A 1 90 ? -12.07 -4.641 7.344 1 95.5 90 ALA A C 1
ATOM 726 O O . ALA A 1 90 ? -12.172 -3.504 7.812 1 95.5 90 ALA A O 1
ATOM 727 N N . VAL A 1 91 ? -13.109 -5.316 6.934 1 96.75 91 VAL A N 1
ATOM 728 C CA . VAL A 1 91 ? -14.445 -4.734 6.938 1 96.75 91 VAL A CA 1
ATOM 729 C C . VAL A 1 91 ? -14.906 -4.508 8.375 1 96.75 91 VAL A C 1
ATOM 731 O O . VAL A 1 91 ? -15.43 -3.441 8.703 1 96.75 91 VAL A O 1
ATOM 734 N N . GLU A 1 92 ? -14.656 -5.488 9.211 1 97 92 GLU A N 1
ATOM 735 C CA . GLU A 1 92 ? -14.984 -5.328 10.617 1 97 92 GLU A CA 1
ATOM 736 C C . GLU A 1 92 ? -14.203 -4.176 11.242 1 97 92 GLU A C 1
ATOM 738 O O . GLU A 1 92 ? -14.75 -3.414 12.047 1 97 92 GLU A O 1
ATOM 743 N N . TRP A 1 93 ? -12.961 -4.121 10.914 1 94.25 93 TRP A N 1
ATOM 744 C CA . TRP A 1 93 ? -12.094 -3.057 11.406 1 94.25 93 TRP A CA 1
ATOM 745 C C . TRP A 1 93 ? -12.602 -1.689 10.961 1 94.25 93 TRP A C 1
ATOM 747 O O . TRP A 1 93 ? -12.633 -0.747 11.758 1 94.25 93 TRP A O 1
ATOM 757 N N . PHE A 1 94 ? -13.125 -1.594 9.734 1 92.31 94 PHE A N 1
ATOM 758 C CA . PHE A 1 94 ? -13.648 -0.357 9.156 1 92.31 94 PHE A CA 1
ATOM 759 C C . PHE A 1 94 ? -14.938 0.059 9.844 1 92.31 94 PHE A C 1
ATOM 761 O O . PHE A 1 94 ? -15.133 1.235 10.164 1 92.31 94 PHE A O 1
ATOM 768 N N . LEU A 1 95 ? -15.742 -0.847 10.039 1 94.75 95 LEU A N 1
ATOM 769 C CA . LEU A 1 95 ? -17.109 -0.542 10.469 1 94.75 95 LEU A CA 1
ATOM 770 C C . LEU A 1 95 ? -17.234 -0.674 11.984 1 94.75 95 LEU A C 1
ATOM 772 O O . LEU A 1 95 ? -18.234 -0.266 12.562 1 94.75 95 LEU A O 1
ATOM 776 N N . LYS A 1 96 ? -16.266 -1.245 12.602 1 93.25 96 LYS A N 1
ATOM 777 C CA . LYS A 1 96 ? -16.219 -1.425 14.047 1 93.25 96 LYS A CA 1
ATOM 778 C C . LYS A 1 96 ? -17.406 -2.2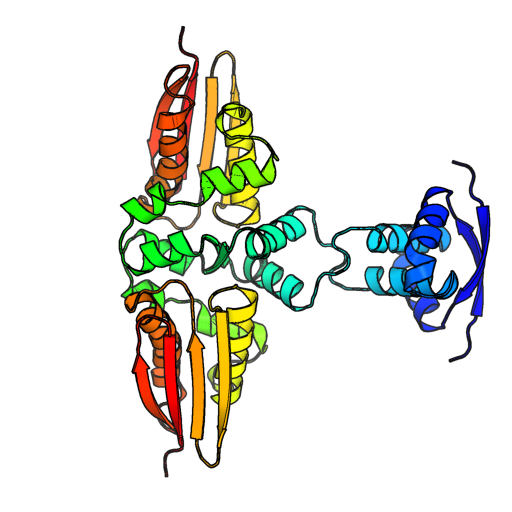3 14.539 1 93.25 96 LYS A C 1
ATOM 780 O O . LYS A 1 96 ? -18.047 -1.868 15.539 1 93.25 96 LYS A O 1
ATOM 785 N N . LYS A 1 97 ? -17.797 -3.277 13.836 1 94.44 97 LYS A N 1
ATOM 786 C CA . LYS A 1 97 ? -18.828 -4.223 14.258 1 94.44 97 LYS A CA 1
ATOM 787 C C . LYS A 1 97 ? -18.578 -5.602 13.648 1 94.44 97 LYS A C 1
ATOM 789 O O . LYS A 1 97 ? -17.922 -5.727 12.609 1 94.44 97 LYS A O 1
ATOM 794 N N . PRO A 1 98 ? -19.172 -6.609 14.352 1 96.75 98 PRO A N 1
ATOM 795 C CA . PRO A 1 98 ? -19.016 -7.965 13.82 1 96.75 98 PRO A CA 1
ATOM 796 C C . PRO A 1 98 ? -19.625 -8.133 12.438 1 96.75 98 PRO A C 1
ATOM 798 O O . PRO A 1 98 ? -20.656 -7.531 12.133 1 96.75 98 PRO A O 1
ATOM 801 N N . PHE A 1 99 ? -19.031 -9.008 11.688 1 96.94 99 PHE A N 1
ATOM 802 C CA . PHE A 1 99 ? -19.422 -9.141 10.289 1 96.94 99 PHE A CA 1
ATOM 803 C C . PHE A 1 99 ? -20.875 -9.562 10.164 1 96.94 99 PHE A C 1
ATOM 805 O O . PHE A 1 99 ? -21.578 -9.133 9.25 1 96.94 99 PHE A O 1
ATOM 812 N N . ALA A 1 100 ? -21.359 -10.383 11.07 1 95.44 100 ALA A N 1
ATOM 813 C CA . ALA A 1 100 ? -22.703 -10.938 11.031 1 95.44 100 ALA A CA 1
ATOM 814 C C . ALA A 1 100 ? -23.766 -9.836 11.102 1 95.44 100 ALA A C 1
ATOM 816 O O . ALA A 1 100 ? -24.906 -10.039 10.711 1 95.44 100 ALA A O 1
ATOM 817 N N . GLU A 1 101 ? -23.391 -8.641 11.578 1 97.44 101 GLU A N 1
ATOM 818 C CA . GLU A 1 101 ? -24.328 -7.531 11.734 1 97.44 101 GLU A CA 1
ATOM 819 C C . GLU A 1 101 ? -24.266 -6.59 10.531 1 97.44 101 GLU A C 1
ATOM 821 O O . GLU A 1 101 ? -25.031 -5.629 10.453 1 97.44 101 GLU A O 1
ATOM 826 N N . ILE A 1 102 ? -23.469 -6.844 9.562 1 98.25 102 ILE A N 1
ATOM 827 C CA . ILE A 1 102 ? -23.25 -5.961 8.422 1 98.25 102 ILE A CA 1
ATOM 828 C C . ILE A 1 102 ? -24.188 -6.344 7.281 1 98.25 102 ILE A C 1
ATOM 830 O O . ILE A 1 102 ? -24.188 -7.496 6.84 1 98.25 102 ILE A O 1
ATOM 834 N N . GLU A 1 103 ? -24.906 -5.402 6.852 1 97.94 103 GLU A N 1
ATOM 835 C CA . GLU A 1 103 ? -25.781 -5.641 5.715 1 97.94 103 GLU A CA 1
ATOM 836 C C . GLU A 1 103 ? -25 -5.691 4.406 1 97.94 103 GLU A C 1
ATOM 838 O O . GLU A 1 103 ? -23.922 -5.113 4.305 1 97.94 103 GLU A O 1
ATOM 843 N N . LEU A 1 104 ? -25.609 -6.305 3.414 1 98.44 104 LEU A N 1
ATOM 844 C CA . LEU A 1 104 ? -24.938 -6.496 2.135 1 98.44 104 LEU A CA 1
ATOM 845 C C . LEU A 1 104 ? -24.5 -5.164 1.546 1 98.44 104 LEU A C 1
ATOM 847 O O . LEU A 1 104 ? -23.359 -5.023 1.094 1 98.44 104 LEU A O 1
ATOM 851 N N . GLU A 1 105 ? -25.391 -4.227 1.574 1 98 105 GLU A N 1
ATOM 852 C CA . GLU A 1 105 ? -25.078 -2.92 1.008 1 98 105 GLU A CA 1
ATOM 853 C C . GLU A 1 105 ? -23.891 -2.279 1.729 1 98 105 GLU A C 1
ATOM 855 O O . GLU A 1 105 ? -23 -1.716 1.093 1 98 105 GLU A O 1
ATOM 860 N N . GLU A 1 106 ? -23.938 -2.344 3 1 98.06 106 GLU A N 1
ATOM 861 C CA . GLU A 1 106 ? -22.859 -1.79 3.816 1 98.06 106 GLU A CA 1
ATOM 862 C C . GLU A 1 106 ? -21.531 -2.469 3.508 1 98.06 106 GLU A C 1
ATOM 864 O O . GLU A 1 106 ? -20.484 -1.804 3.416 1 98.06 106 GLU A O 1
ATOM 869 N N . PHE A 1 107 ? -21.625 -3.775 3.371 1 98.62 107 PHE A N 1
ATOM 870 C CA . PHE A 1 107 ? -20.438 -4.555 3.008 1 98.62 107 PHE A CA 1
ATOM 871 C C . PHE A 1 107 ? -19.875 -4.09 1.671 1 98.62 107 PHE A C 1
ATOM 873 O O . PHE A 1 107 ? -18.688 -3.768 1.57 1 98.62 107 PHE A O 1
ATOM 880 N N . LEU A 1 108 ? -20.688 -3.961 0.651 1 98.75 108 LEU A N 1
ATOM 881 C CA . LEU A 1 108 ? -20.25 -3.604 -0.693 1 98.75 108 LEU A CA 1
ATOM 882 C C . LEU A 1 108 ? -19.688 -2.188 -0.721 1 98.75 108 LEU A C 1
ATOM 884 O O . LEU A 1 108 ? -18.672 -1.929 -1.383 1 98.75 108 LEU A O 1
ATOM 888 N N . GLU A 1 109 ? -20.297 -1.294 0.037 1 98 109 GLU A N 1
ATOM 889 C CA . GLU A 1 109 ? -19.797 0.079 0.111 1 98 109 GLU A CA 1
ATOM 890 C C . GLU A 1 109 ? -18.438 0.138 0.784 1 98 109 GLU A C 1
ATOM 892 O O . GLU A 1 109 ? -17.594 0.96 0.417 1 98 109 GLU A O 1
ATOM 897 N N . THR A 1 110 ? -18.25 -0.669 1.744 1 97.69 110 THR A N 1
ATOM 898 C CA . THR A 1 110 ? -16.969 -0.734 2.424 1 97.69 110 THR A CA 1
ATOM 899 C C . THR A 1 110 ? -15.883 -1.278 1.49 1 97.69 110 THR A C 1
ATOM 901 O O . THR A 1 110 ? -14.766 -0.769 1.465 1 97.69 110 THR A O 1
ATOM 904 N N . VAL A 1 111 ? -16.219 -2.34 0.722 1 97.94 111 VAL A N 1
ATOM 905 C CA . VAL A 1 111 ? -15.305 -2.902 -0.264 1 97.94 111 VAL A CA 1
ATOM 906 C C . VAL A 1 111 ? -14.93 -1.836 -1.29 1 97.94 111 VAL A C 1
ATOM 908 O O . VAL A 1 111 ? -13.758 -1.667 -1.617 1 97.94 111 VAL A O 1
ATOM 911 N N . LYS A 1 112 ? -15.938 -1.133 -1.767 1 98 112 LYS A N 1
ATOM 912 C CA . LYS A 1 112 ? -15.719 -0.054 -2.725 1 98 112 LYS A CA 1
ATOM 913 C C . LYS A 1 112 ? -14.711 0.958 -2.189 1 98 112 LYS A C 1
ATOM 915 O O . LYS A 1 112 ? -13.742 1.3 -2.873 1 98 112 LYS A O 1
ATOM 920 N N . ARG A 1 113 ? -14.883 1.393 -1.025 1 95.75 113 ARG A N 1
ATOM 921 C CA . ARG A 1 113 ? -13.992 2.379 -0.424 1 95.75 113 ARG A CA 1
ATOM 922 C C . ARG A 1 113 ? -12.594 1.806 -0.227 1 95.75 113 ARG A C 1
ATOM 924 O O . ARG A 1 113 ? -11.602 2.447 -0.572 1 95.75 113 ARG A O 1
ATOM 931 N N . GLY A 1 114 ? -12.523 0.611 0.332 1 96.31 114 GLY A N 1
ATOM 932 C CA . GLY A 1 114 ? -11.234 -0.029 0.567 1 96.31 114 GLY A CA 1
ATOM 933 C C . GLY A 1 114 ? -10.43 -0.241 -0.702 1 96.31 114 GLY A C 1
ATOM 934 O O . GLY A 1 114 ? -9.234 0.037 -0.736 1 96.31 114 GLY A O 1
ATOM 935 N N . TRP A 1 115 ? -11.141 -0.729 -1.734 1 97.38 115 TRP A N 1
ATOM 936 C CA . TRP A 1 115 ? -10.445 -1.033 -2.984 1 97.38 115 TRP A CA 1
ATOM 937 C C . TRP A 1 115 ? -9.977 0.245 -3.672 1 97.38 115 TRP A C 1
ATOM 939 O O . TRP A 1 115 ? -8.945 0.253 -4.348 1 97.38 115 TRP A O 1
ATOM 949 N N . LYS A 1 116 ? -10.703 1.32 -3.482 1 95.88 116 LYS A N 1
ATOM 950 C CA . LYS A 1 116 ? -10.266 2.611 -4 1 95.88 116 LYS A CA 1
ATOM 951 C C . LYS A 1 116 ? -9.023 3.102 -3.264 1 95.88 116 LYS A C 1
ATOM 953 O O . LYS A 1 116 ? -8.047 3.523 -3.893 1 95.88 116 LYS A O 1
ATOM 958 N N . VAL A 1 117 ? -9.047 3.02 -2.02 1 94.44 117 VAL A N 1
ATOM 959 C CA . VAL A 1 117 ? -7.957 3.494 -1.171 1 94.44 117 VAL A CA 1
ATOM 960 C C . VAL A 1 117 ? -6.688 2.699 -1.465 1 94.44 117 VAL A C 1
ATOM 962 O O . VAL A 1 117 ? -5.59 3.26 -1.497 1 94.44 117 VAL A O 1
ATOM 965 N N . LEU A 1 118 ? -6.84 1.442 -1.708 1 96.81 118 LEU A N 1
ATOM 966 C CA . LEU A 1 118 ? -5.711 0.543 -1.937 1 96.81 118 LEU A CA 1
ATOM 967 C C . LEU A 1 118 ? -5.277 0.575 -3.398 1 96.81 118 LEU A C 1
ATOM 969 O O . LEU A 1 118 ? -4.34 -0.122 -3.787 1 96.81 118 LEU A O 1
ATOM 973 N N . ASN A 1 119 ? -6.008 1.347 -4.184 1 96.94 119 ASN A N 1
ATOM 974 C CA . ASN A 1 119 ? -5.734 1.415 -5.613 1 96.94 119 ASN A CA 1
ATOM 975 C C . ASN A 1 119 ? -5.832 0.04 -6.27 1 96.94 119 ASN A C 1
ATOM 977 O O . ASN A 1 119 ? -5.02 -0.301 -7.133 1 96.94 119 ASN A O 1
ATOM 981 N N . ARG A 1 120 ? -6.809 -0.744 -5.809 1 96.38 120 ARG A N 1
ATOM 982 C CA . ARG A 1 120 ? -7.012 -2.104 -6.297 1 96.38 120 ARG A CA 1
ATOM 983 C C . ARG A 1 120 ? -7.75 -2.104 -7.633 1 96.38 120 ARG A C 1
ATOM 985 O O . ARG A 1 120 ? -7.516 -2.973 -8.477 1 96.38 120 ARG A O 1
ATOM 992 N N . VAL A 1 121 ? -8.648 -1.231 -7.82 1 97.19 121 VAL A N 1
ATOM 993 C CA . VAL A 1 121 ? -9.445 -1.081 -9.031 1 97.19 121 VAL A CA 1
ATOM 994 C C . VAL A 1 121 ? -9.438 0.379 -9.477 1 97.19 121 VAL A C 1
ATOM 996 O O . VAL A 1 121 ? -9.086 1.271 -8.703 1 97.19 121 VAL A O 1
ATOM 999 N N . ASP A 1 122 ? -9.797 0.603 -10.719 1 97.31 122 ASP A N 1
ATOM 1000 C CA . ASP A 1 122 ? -9.797 1.95 -11.273 1 97.31 122 ASP A CA 1
ATOM 1001 C C . ASP A 1 122 ? -11.164 2.611 -11.125 1 97.31 122 ASP A C 1
ATOM 1003 O O . ASP A 1 122 ? -11.266 3.836 -11.039 1 97.31 122 ASP A O 1
ATOM 1007 N N . TYR A 1 123 ? -12.133 1.805 -11.18 1 98 123 TYR A N 1
ATOM 1008 C CA . TYR A 1 123 ? -13.508 2.295 -11.086 1 98 123 TYR A CA 1
ATOM 1009 C C . TYR A 1 123 ? -14.391 1.284 -10.367 1 98 123 TYR A C 1
ATOM 1011 O O . TYR A 1 123 ? -14.281 0.078 -10.594 1 98 123 TYR A O 1
ATOM 1019 N N . VAL A 1 124 ? -15.234 1.74 -9.484 1 98.44 124 VAL A N 1
ATOM 1020 C CA . VAL A 1 124 ? -16.234 0.934 -8.789 1 98.44 124 VAL A CA 1
ATOM 1021 C C . VAL A 1 124 ? -17.516 1.742 -8.609 1 98.44 124 VAL A C 1
ATOM 1023 O O . VAL A 1 124 ? -17.469 2.904 -8.195 1 98.44 124 VAL A O 1
ATOM 1026 N N . GLU A 1 125 ? -18.562 1.142 -8.922 1 98.38 125 GLU A N 1
ATOM 1027 C CA . GLU A 1 125 ? -19.875 1.773 -8.773 1 98.38 125 GLU A CA 1
ATOM 1028 C C . GLU A 1 125 ? -20.875 0.807 -8.164 1 98.38 125 GLU A C 1
ATOM 1030 O O . GLU A 1 125 ? -20.906 -0.375 -8.516 1 98.38 125 GLU A O 1
ATOM 1035 N N . ILE A 1 126 ? -21.641 1.296 -7.25 1 98.56 126 ILE A N 1
ATOM 1036 C CA . ILE A 1 126 ? -22.734 0.537 -6.664 1 98.56 126 ILE A CA 1
ATOM 1037 C C . ILE A 1 126 ? -24.062 1.189 -7.027 1 98.56 126 ILE A C 1
ATOM 1039 O O . ILE A 1 126 ? -24.25 2.389 -6.812 1 98.56 126 ILE A O 1
ATOM 1043 N N . THR A 1 127 ? -24.828 0.443 -7.645 1 98.5 127 THR A N 1
ATOM 1044 C CA . THR A 1 127 ? -26.172 0.885 -7.988 1 98.5 127 THR A CA 1
ATOM 1045 C C . THR A 1 127 ? -27.219 0.053 -7.254 1 98.5 127 THR A C 1
ATOM 1047 O O . THR A 1 127 ? -27.047 -1.152 -7.066 1 98.5 127 THR A O 1
ATOM 1050 N N . LYS A 1 128 ? -28.266 0.771 -6.844 1 97.25 128 LYS A N 1
ATOM 1051 C CA . LYS A 1 128 ? -29.344 0.094 -6.117 1 97.25 128 LYS A CA 1
ATOM 1052 C C . LYS A 1 128 ? -30.688 0.331 -6.785 1 97.25 128 LYS A C 1
ATOM 1054 O O . LYS A 1 128 ? -30.938 1.415 -7.312 1 97.25 128 LYS A O 1
ATOM 1059 N N . GLY A 1 129 ? -31.469 -0.663 -6.816 1 96.44 129 GLY A N 1
ATOM 1060 C CA . GLY A 1 129 ? -32.875 -0.605 -7.215 1 96.44 129 GLY A CA 1
ATOM 1061 C C . GLY A 1 129 ? -33.812 -1.272 -6.223 1 96.44 129 GLY A C 1
ATOM 1062 O O . GLY A 1 129 ? -33.406 -1.516 -5.074 1 96.44 129 GLY A O 1
ATOM 1063 N N . ASP A 1 130 ? -35.094 -1.39 -6.727 1 95.81 130 ASP A N 1
ATOM 1064 C CA . ASP A 1 130 ? -36.062 -2.072 -5.875 1 95.81 130 ASP A CA 1
ATOM 1065 C C . ASP A 1 130 ? -35.75 -3.568 -5.797 1 95.81 130 ASP A C 1
ATOM 1067 O O . ASP A 1 130 ? -35.969 -4.297 -6.77 1 95.81 130 ASP A O 1
ATOM 1071 N N . GLY A 1 131 ? -35.188 -4.004 -4.699 1 96.5 131 GLY A N 1
ATOM 1072 C CA . GLY A 1 131 ? -34.969 -5.414 -4.445 1 96.5 131 GLY A CA 1
ATOM 1073 C C . GLY A 1 131 ? -33.656 -5.914 -5.039 1 96.5 131 GLY A C 1
ATOM 1074 O O . GLY A 1 131 ? -33.469 -7.117 -5.215 1 96.5 131 GLY A O 1
ATOM 1075 N N . TRP A 1 132 ? -32.812 -4.953 -5.461 1 98.31 132 TRP A N 1
ATOM 1076 C CA . TRP A 1 132 ? -31.562 -5.449 -5.988 1 98.31 132 TRP A CA 1
ATOM 1077 C C . TRP A 1 132 ? -30.438 -4.438 -5.758 1 98.31 132 TRP A C 1
ATOM 1079 O O . TRP A 1 132 ? -30.703 -3.246 -5.582 1 98.31 132 TRP A O 1
ATOM 1089 N N . ILE A 1 133 ? -29.188 -4.922 -5.617 1 98.69 133 ILE A N 1
ATOM 1090 C CA . ILE A 1 133 ? -27.953 -4.152 -5.504 1 98.69 133 ILE A CA 1
ATOM 1091 C C . ILE A 1 133 ? -26.922 -4.676 -6.5 1 98.69 133 ILE A C 1
ATOM 1093 O O . ILE A 1 133 ? -26.781 -5.891 -6.672 1 98.69 133 ILE A O 1
ATOM 1097 N N . GLN A 1 134 ? -26.266 -3.746 -7.195 1 98.81 134 GLN A N 1
ATOM 1098 C CA . GLN A 1 134 ? -25.266 -4.125 -8.18 1 98.81 134 GLN A CA 1
ATOM 1099 C C . GLN A 1 134 ? -23.938 -3.426 -7.902 1 98.81 134 GLN A C 1
ATOM 1101 O O . GLN A 1 134 ? -23.906 -2.23 -7.602 1 98.81 134 GLN A O 1
ATOM 1106 N N . ILE A 1 135 ? -22.891 -4.223 -7.906 1 98.88 135 ILE A N 1
ATOM 1107 C CA . ILE A 1 135 ? -21.562 -3.641 -7.871 1 98.88 135 ILE A CA 1
ATOM 1108 C C . ILE A 1 135 ? -20.859 -3.889 -9.203 1 98.88 135 ILE A C 1
ATOM 1110 O O . ILE A 1 135 ? -20.859 -5.008 -9.727 1 98.88 135 ILE A O 1
ATOM 1114 N N . PHE A 1 136 ? -20.359 -2.869 -9.773 1 98.75 136 PHE A N 1
ATOM 1115 C CA . PHE A 1 136 ? -19.578 -2.898 -11 1 98.75 136 PHE A CA 1
ATOM 1116 C C . PHE A 1 136 ? -18.156 -2.412 -10.75 1 98.75 136 PHE A C 1
ATOM 1118 O O . PHE A 1 136 ? -17.953 -1.34 -10.18 1 98.75 136 PHE A O 1
ATOM 1125 N N . CYS A 1 137 ? -17.172 -3.24 -11.156 1 98.56 137 CYS A N 1
ATOM 1126 C CA . CYS A 1 137 ? -15.766 -2.902 -10.969 1 98.56 137 CYS A CA 1
ATOM 1127 C C . CYS A 1 137 ? -14.992 -2.998 -12.281 1 98.56 137 CYS A C 1
ATOM 1129 O O . CYS A 1 137 ? -15.227 -3.908 -13.07 1 98.56 137 CYS A O 1
ATOM 1131 N N . GLU A 1 138 ? -14.086 -2.049 -12.469 1 98.56 138 GLU A N 1
ATOM 1132 C CA . GLU A 1 138 ? -13.18 -2.072 -13.609 1 98.56 138 GLU A CA 1
ATOM 1133 C C . GLU A 1 138 ? -11.734 -1.873 -13.172 1 98.56 138 GLU A C 1
ATOM 1135 O O . GLU A 1 138 ? -11.469 -1.13 -12.227 1 98.56 138 GLU A O 1
ATOM 1140 N N . HIS A 1 139 ? -10.867 -2.514 -13.773 1 98 139 HIS A N 1
ATOM 1141 C CA . HIS A 1 139 ? -9.43 -2.357 -13.555 1 98 139 HIS A CA 1
ATOM 1142 C C . HIS A 1 139 ? -8.664 -2.346 -14.875 1 98 139 HIS A C 1
ATOM 1144 O O . HIS A 1 139 ? -9.133 -2.902 -15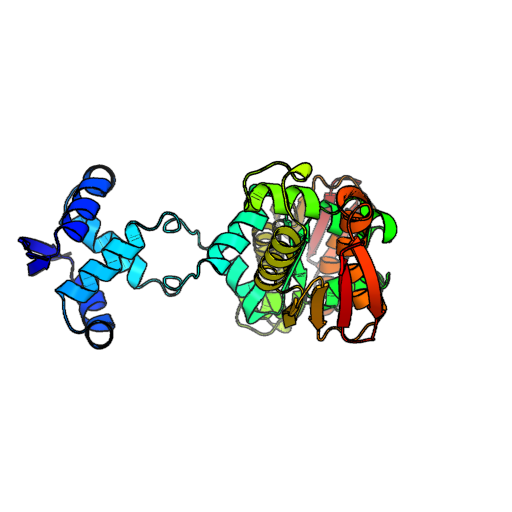.867 1 98 139 HIS A O 1
ATOM 1150 N N . THR A 1 140 ? -7.512 -1.84 -14.883 1 96.5 140 THR A N 1
ATOM 1151 C CA . THR A 1 140 ? -6.734 -1.666 -16.109 1 96.5 140 THR A CA 1
ATOM 1152 C C . THR A 1 140 ? -5.656 -2.74 -16.219 1 96.5 140 THR A C 1
ATOM 1154 O O . THR A 1 140 ? -4.754 -2.637 -17.047 1 96.5 140 THR A O 1
ATOM 1157 N N . MET A 1 141 ? -5.68 -3.723 -15.375 1 95.19 141 MET A N 1
ATOM 1158 C CA . MET A 1 141 ? -4.684 -4.793 -15.414 1 95.19 141 MET A CA 1
ATOM 1159 C C . MET A 1 141 ? -4.957 -5.746 -16.578 1 95.19 141 MET A C 1
ATOM 1161 O O . MET A 1 141 ? -4.098 -6.547 -16.938 1 95.19 141 MET A O 1
ATOM 1165 N N . ARG A 1 142 ? -6.102 -5.742 -17.172 1 94.25 142 ARG A N 1
ATOM 1166 C CA . ARG A 1 142 ? -6.488 -6.359 -18.438 1 94.25 142 ARG A CA 1
ATOM 1167 C C . ARG A 1 142 ? -6.223 -7.859 -18.422 1 94.25 142 ARG A C 1
ATOM 1169 O O . ARG A 1 142 ? -5.625 -8.398 -19.344 1 94.25 142 ARG A O 1
ATOM 1176 N N . ARG A 1 143 ? -6.543 -8.539 -17.312 1 97.5 143 ARG A N 1
ATOM 1177 C CA . ARG A 1 143 ? -6.516 -9.992 -17.172 1 97.5 143 ARG A CA 1
ATOM 1178 C C . ARG A 1 143 ? -7.809 -10.5 -16.531 1 97.5 143 ARG A C 1
ATOM 1180 O O . ARG A 1 143 ? -8.188 -10.07 -15.445 1 97.5 143 ARG A O 1
ATOM 1187 N N . ARG A 1 144 ? -8.414 -11.422 -17.234 1 98.19 144 ARG A N 1
ATOM 1188 C CA . ARG A 1 144 ? -9.664 -11.977 -16.734 1 98.19 144 ARG A CA 1
ATOM 1189 C C . ARG A 1 144 ? -9.461 -12.648 -15.383 1 98.19 144 ARG A C 1
ATOM 1191 O O . ARG A 1 144 ? -10.344 -12.609 -14.523 1 98.19 144 ARG A O 1
ATOM 1198 N N . GLU A 1 145 ? -8.281 -13.242 -15.156 1 98.12 145 GLU A N 1
ATOM 1199 C CA . GLU A 1 145 ? -7.938 -13.883 -13.891 1 98.12 145 GLU A CA 1
ATOM 1200 C C . GLU A 1 145 ? -8.031 -12.906 -12.727 1 98.12 145 GLU A C 1
ATOM 1202 O O . GLU A 1 145 ? -8.453 -13.273 -11.633 1 98.12 145 GLU A O 1
ATOM 1207 N N . VAL A 1 146 ? -7.691 -11.664 -13 1 98.38 146 VAL A N 1
ATOM 1208 C CA . VAL A 1 146 ? -7.75 -10.641 -11.961 1 98.38 146 VAL A CA 1
ATOM 1209 C C . VAL A 1 146 ? -9.203 -10.32 -11.625 1 98.38 146 VAL A C 1
ATOM 1211 O O . VAL A 1 146 ? -9.578 -10.234 -10.453 1 98.38 146 VAL A O 1
ATOM 1214 N N . SER A 1 147 ? -10 -10.148 -12.672 1 98.62 147 SER A N 1
ATOM 1215 C CA . SER A 1 147 ? -11.422 -9.906 -12.469 1 98.62 147 SER A CA 1
ATOM 1216 C C . SER A 1 147 ? -12.055 -11.016 -11.641 1 98.62 147 SER A C 1
ATOM 1218 O O . SER A 1 147 ? -12.82 -10.75 -10.703 1 98.62 147 SER A O 1
ATOM 1220 N N . GLU A 1 148 ? -11.727 -12.25 -11.992 1 98.56 148 GLU A N 1
ATOM 1221 C CA . GLU A 1 148 ? -12.258 -13.406 -11.273 1 98.56 148 GLU A CA 1
ATOM 1222 C C . GLU A 1 148 ? -11.789 -13.422 -9.828 1 98.56 148 GLU A C 1
ATOM 1224 O O . GLU A 1 148 ? -12.578 -13.672 -8.914 1 98.56 148 GLU A O 1
ATOM 1229 N N . PHE A 1 149 ? -10.555 -13.18 -9.648 1 98.56 149 PHE A N 1
ATOM 1230 C CA . PHE A 1 149 ? -9.945 -13.164 -8.328 1 98.56 149 PHE A CA 1
ATOM 1231 C C . PHE A 1 149 ? -10.641 -12.156 -7.418 1 98.56 149 PHE A C 1
ATOM 1233 O O . PHE A 1 149 ? -10.992 -12.477 -6.277 1 98.56 149 PHE A O 1
ATOM 1240 N N . LEU A 1 150 ? -10.867 -10.945 -7.906 1 98.44 150 LEU A N 1
ATOM 1241 C CA . LEU A 1 150 ? -11.5 -9.891 -7.129 1 98.44 150 LEU A CA 1
ATOM 1242 C C . LEU A 1 150 ? -12.969 -10.219 -6.855 1 98.44 150 LEU A C 1
ATOM 1244 O O . LEU A 1 150 ? -13.445 -10.062 -5.73 1 98.44 150 LEU A O 1
ATOM 1248 N N . ALA A 1 151 ? -13.672 -10.688 -7.875 1 98.69 151 ALA A N 1
ATOM 1249 C CA . ALA A 1 151 ? -15.078 -11.062 -7.707 1 98.69 151 ALA A CA 1
ATOM 1250 C C . ALA A 1 151 ? -15.234 -12.156 -6.66 1 98.69 151 ALA A C 1
ATOM 1252 O O . ALA A 1 151 ? -16.172 -12.141 -5.863 1 98.69 151 ALA A O 1
ATOM 1253 N N . MET A 1 152 ? -14.297 -13.078 -6.656 1 98.31 152 MET A N 1
ATOM 1254 C CA . MET A 1 152 ? -14.391 -14.234 -5.766 1 98.31 152 MET A CA 1
ATOM 1255 C C . MET A 1 152 ? -14.281 -13.805 -4.309 1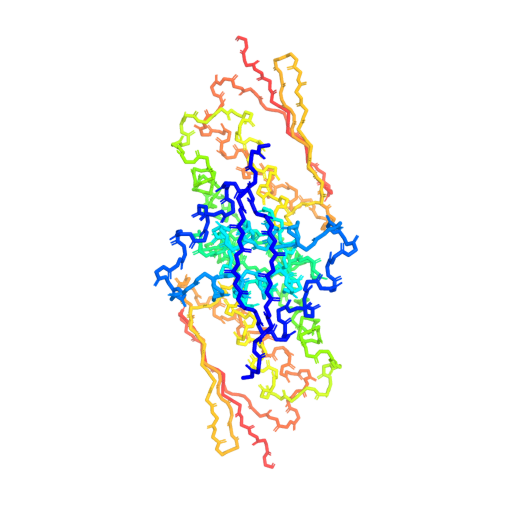 98.31 152 MET A C 1
ATOM 1257 O O . MET A 1 152 ? -14.883 -14.422 -3.428 1 98.31 152 MET A O 1
ATOM 1261 N N . HIS A 1 153 ? -13.547 -12.742 -4.016 1 98.06 153 HIS A N 1
ATOM 1262 C CA . HIS A 1 153 ? -13.484 -12.242 -2.648 1 98.06 153 HIS A CA 1
ATOM 1263 C C . HIS A 1 153 ? -14.875 -11.859 -2.139 1 98.06 153 HIS A C 1
ATOM 1265 O O . HIS A 1 153 ? -15.25 -12.227 -1.023 1 98.06 153 HIS A O 1
ATOM 1271 N N . ILE A 1 154 ? -15.57 -11.117 -2.984 1 98.5 154 ILE A N 1
ATOM 1272 C CA . ILE A 1 154 ? -16.906 -10.68 -2.605 1 98.5 154 ILE A CA 1
ATOM 1273 C C . ILE A 1 154 ? -17.844 -11.883 -2.525 1 98.5 154 ILE A C 1
ATOM 1275 O O . ILE A 1 154 ? -18.625 -12.008 -1.575 1 98.5 154 ILE A O 1
ATOM 1279 N N . LEU A 1 155 ? -17.734 -12.805 -3.469 1 98.44 155 LEU A N 1
ATOM 1280 C CA . LEU A 1 155 ? -18.641 -13.945 -3.553 1 98.44 155 LEU A CA 1
ATOM 1281 C C . LEU A 1 155 ? -18.422 -14.891 -2.375 1 98.44 155 LEU A C 1
ATOM 1283 O O . LEU A 1 155 ? -19.375 -15.516 -1.891 1 98.44 155 LEU A O 1
ATOM 1287 N N . ASN A 1 156 ? -17.203 -15.047 -1.934 1 97.56 156 ASN A N 1
ATOM 1288 C CA . ASN A 1 156 ? -16.938 -15.867 -0.756 1 97.56 156 ASN A CA 1
ATOM 1289 C C . ASN A 1 156 ? -17.656 -15.312 0.479 1 97.56 156 ASN A C 1
ATOM 1291 O O . ASN A 1 156 ? -18.203 -16.078 1.272 1 97.56 156 ASN A O 1
ATOM 1295 N N . ILE A 1 157 ? -17.609 -14.047 0.623 1 97.75 157 ILE A N 1
ATOM 1296 C CA . ILE A 1 157 ? -18.297 -13.398 1.742 1 97.75 157 ILE A CA 1
ATOM 1297 C C . ILE A 1 157 ? -19.797 -13.539 1.584 1 97.75 157 ILE A C 1
ATOM 1299 O O . ILE A 1 157 ? -20.516 -13.82 2.553 1 97.75 157 ILE A O 1
ATOM 1303 N N . TYR A 1 158 ? -20.281 -13.336 0.384 1 98.12 158 TYR A N 1
ATOM 1304 C CA . TYR A 1 158 ? -21.703 -13.516 0.064 1 98.12 158 TYR A CA 1
ATOM 1305 C C . TYR A 1 158 ? -22.172 -14.906 0.473 1 98.12 158 TYR A C 1
ATOM 1307 O O . TYR A 1 158 ? -23.219 -15.039 1.122 1 98.12 158 TYR A O 1
ATOM 1315 N N . GLU A 1 159 ? -21.422 -15.93 0.124 1 97.81 159 GLU A N 1
ATOM 1316 C CA . GLU A 1 159 ? -21.812 -1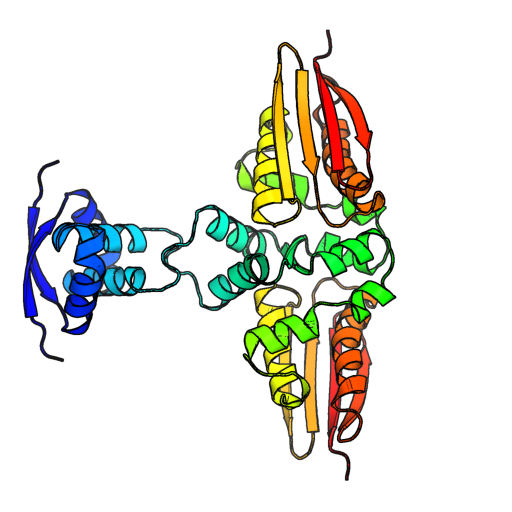7.312 0.419 1 97.81 159 GLU A CA 1
ATOM 1317 C C . GLU A 1 159 ? -21.906 -17.547 1.923 1 97.81 159 GLU A C 1
ATOM 1319 O O . GLU A 1 159 ? -22.797 -18.281 2.381 1 97.81 159 GLU A O 1
ATOM 1324 N N . LYS A 1 160 ? -21.125 -16.875 2.586 1 96.75 160 LYS A N 1
ATOM 1325 C CA . LYS A 1 160 ? -21.047 -17.094 4.027 1 96.75 160 LYS A CA 1
ATOM 1326 C C . LYS A 1 160 ? -22.141 -16.328 4.758 1 96.75 160 LYS A C 1
ATOM 1328 O O . LYS A 1 160 ? -22.688 -16.812 5.742 1 96.75 160 LYS A O 1
ATOM 1333 N N . TYR A 1 161 ? -22.484 -15.148 4.246 1 97.5 161 TYR A N 1
ATOM 1334 C CA . TYR A 1 161 ? -23.266 -14.281 5.125 1 97.5 161 TYR A CA 1
ATOM 1335 C C . TYR A 1 161 ? -24.578 -13.883 4.473 1 97.5 161 TYR A C 1
ATOM 1337 O O . TYR A 1 161 ? -25.531 -13.469 5.156 1 97.5 161 TYR A O 1
ATOM 1345 N N . TYR A 1 162 ? -24.703 -14.023 3.15 1 98.12 162 TYR A N 1
ATOM 1346 C CA . TYR A 1 162 ? -25.828 -13.305 2.568 1 98.12 162 TYR A CA 1
ATOM 1347 C C . TYR A 1 162 ? -26.641 -14.211 1.656 1 98.12 162 TYR A C 1
ATOM 1349 O O . TYR A 1 162 ? -27.719 -13.828 1.19 1 98.12 162 TYR A O 1
ATOM 1357 N N . LYS A 1 163 ? -26.203 -15.398 1.407 1 97.88 163 LYS A N 1
ATOM 1358 C CA . LYS A 1 163 ? -26.844 -16.281 0.426 1 97.88 163 LYS A CA 1
ATOM 1359 C C . LYS A 1 163 ? -28.25 -16.641 0.844 1 97.88 163 LYS A C 1
ATOM 1361 O O . LYS A 1 163 ? -29.062 -17.062 0.014 1 97.88 163 LYS A O 1
ATOM 1366 N N . GLY A 1 164 ? -28.578 -16.578 2.088 1 97.19 164 GLY A N 1
ATOM 1367 C CA . GLY A 1 164 ? -29.922 -16.891 2.568 1 97.19 164 GLY A CA 1
ATOM 1368 C C . GLY A 1 164 ? -30.953 -15.859 2.156 1 97.19 164 GLY A C 1
ATOM 1369 O O . GLY A 1 164 ? -32.156 -16.172 2.035 1 97.19 164 GLY A O 1
ATOM 1370 N N . GLU A 1 165 ? -30.516 -14.641 1.897 1 97.56 165 GLU A N 1
ATOM 1371 C CA . GLU A 1 165 ? -31.469 -13.547 1.663 1 97.56 165 GLU A CA 1
ATOM 1372 C C . GLU A 1 165 ? -31.312 -12.984 0.253 1 97.56 165 GLU A C 1
ATOM 1374 O O . GLU A 1 165 ? -32.188 -12.266 -0.228 1 97.56 165 GLU A O 1
ATOM 1379 N N . TRP A 1 166 ? -30.172 -13.344 -0.325 1 98.5 166 TRP A N 1
ATOM 1380 C CA . TRP A 1 166 ? -29.875 -12.766 -1.631 1 98.5 166 TRP A CA 1
ATOM 1381 C C . TRP A 1 166 ? -29.469 -13.844 -2.629 1 98.5 166 TRP A C 1
ATOM 1383 O O . TRP A 1 166 ? -28.734 -14.773 -2.277 1 98.5 166 TRP A O 1
ATOM 1393 N N . ASP A 1 167 ? -29.922 -13.711 -3.9 1 98.62 167 ASP A N 1
ATOM 1394 C CA . ASP A 1 167 ? -29.359 -14.414 -5.047 1 98.62 167 ASP A CA 1
ATOM 1395 C C . ASP A 1 167 ? -28.344 -13.539 -5.777 1 98.62 167 ASP A C 1
ATOM 1397 O O . ASP A 1 167 ? -28.359 -12.312 -5.656 1 98.62 167 ASP A O 1
ATOM 1401 N N . VAL A 1 168 ? -27.406 -14.195 -6.484 1 98.75 168 VAL A N 1
ATOM 1402 C CA . VAL A 1 168 ? -26.406 -13.383 -7.156 1 98.75 168 VAL A CA 1
ATOM 1403 C C . VAL A 1 168 ? -26.234 -13.859 -8.594 1 98.75 168 VAL A C 1
ATOM 1405 O O . VAL A 1 168 ? -26.281 -15.062 -8.867 1 98.75 168 VAL A O 1
ATOM 1408 N N . VAL A 1 169 ? -26.141 -12.938 -9.516 1 98.69 169 VAL A N 1
ATOM 1409 C CA . VAL A 1 169 ? -25.734 -13.18 -10.898 1 98.69 169 VAL A CA 1
ATOM 1410 C C . VAL A 1 169 ? -24.391 -12.492 -11.172 1 98.69 169 VAL A C 1
ATOM 1412 O O . VAL A 1 169 ? -24.219 -11.32 -10.828 1 98.69 169 VAL A O 1
ATOM 1415 N N . LYS A 1 170 ? -23.484 -13.219 -11.742 1 98.62 170 LYS A N 1
ATOM 1416 C CA . LYS A 1 170 ? -22.172 -12.633 -11.977 1 98.62 170 LYS A CA 1
ATOM 1417 C C . LYS A 1 170 ? -21.844 -12.57 -13.461 1 98.62 170 LYS A C 1
ATOM 1419 O O . LYS A 1 170 ? -22.25 -13.445 -14.234 1 98.62 170 LYS A O 1
ATOM 1424 N N . SER A 1 171 ? -21.203 -11.555 -13.852 1 98.62 171 SER A N 1
ATOM 1425 C CA . SER A 1 171 ? -20.594 -11.359 -15.156 1 98.62 171 SER A CA 1
ATOM 1426 C C . SER A 1 171 ? -19.125 -10.945 -15.031 1 98.62 171 SER A C 1
ATOM 1428 O O . SER A 1 171 ? -18.828 -9.906 -14.438 1 98.62 171 SER A O 1
ATOM 1430 N N . ILE A 1 172 ? -18.219 -11.773 -15.656 1 98.56 172 ILE A N 1
ATOM 1431 C CA . ILE A 1 172 ? -16.781 -11.531 -15.547 1 98.56 172 ILE A CA 1
ATOM 1432 C C . ILE A 1 172 ? -16.203 -11.242 -16.922 1 98.56 172 ILE A C 1
ATOM 1434 O O . ILE A 1 172 ? -16.516 -11.945 -17.891 1 98.56 172 ILE A O 1
ATOM 1438 N N . SER A 1 173 ? -15.477 -10.195 -17 1 98.25 173 SER A N 1
ATOM 1439 C CA . SER A 1 173 ? -14.781 -9.844 -18.234 1 98.25 173 SER A CA 1
ATOM 1440 C C . SER A 1 173 ? -13.289 -9.641 -17.984 1 98.25 173 SER A C 1
ATOM 1442 O O . SER A 1 173 ? -12.812 -9.812 -16.859 1 98.25 173 SER A O 1
ATOM 1444 N N . THR A 1 174 ? -12.539 -9.281 -19 1 98 174 THR A N 1
ATOM 1445 C CA . THR A 1 174 ? -11.094 -9.102 -18.953 1 98 174 THR A CA 1
ATOM 1446 C C . THR A 1 174 ? -10.734 -7.871 -18.109 1 98 174 THR A C 1
ATOM 1448 O O . THR A 1 174 ? -9.703 -7.848 -17.438 1 98 174 THR A O 1
ATOM 1451 N N . ASN A 1 175 ? -11.648 -6.875 -18.109 1 97.38 175 ASN A N 1
ATOM 1452 C CA . ASN A 1 175 ? -11.305 -5.602 -17.5 1 97.38 175 ASN A CA 1
ATOM 1453 C C . ASN A 1 175 ? -12.141 -5.34 -16.25 1 97.38 175 ASN A C 1
ATOM 1455 O O . ASN A 1 175 ? -12.062 -4.262 -15.656 1 97.38 175 ASN A O 1
ATOM 1459 N N . GLY A 1 176 ? -12.992 -6.277 -15.891 1 98.38 176 GLY A N 1
ATOM 1460 C CA . GLY A 1 176 ? -13.82 -6.031 -14.719 1 98.38 176 GLY A CA 1
ATOM 1461 C C . GLY A 1 176 ? -14.891 -7.086 -14.508 1 98.38 176 GLY A C 1
ATOM 1462 O O . GLY A 1 176 ? -14.82 -8.172 -15.078 1 98.38 176 GLY A O 1
ATOM 1463 N N . PHE A 1 177 ? -15.789 -6.762 -13.641 1 98.81 177 PHE A N 1
ATOM 1464 C CA . PHE A 1 177 ? -16.891 -7.68 -13.352 1 98.81 177 PHE A CA 1
ATOM 1465 C C . PHE A 1 177 ? -18.094 -6.922 -12.82 1 98.81 177 PHE A C 1
ATOM 1467 O O . PHE A 1 177 ? -17.984 -5.766 -12.398 1 98.81 177 PHE A O 1
ATOM 1474 N N . THR A 1 178 ? -19.203 -7.555 -12.953 1 98.88 178 THR A N 1
ATOM 1475 C CA . THR A 1 178 ? -20.469 -7.113 -12.367 1 98.88 178 THR A CA 1
ATOM 1476 C C . THR A 1 178 ? -21.078 -8.219 -11.516 1 98.88 178 THR A C 1
ATOM 1478 O O . THR A 1 178 ? -21.188 -9.367 -11.953 1 98.88 178 THR A O 1
ATOM 1481 N N . LEU A 1 179 ? -21.375 -7.887 -10.289 1 98.88 179 LEU A N 1
ATOM 1482 C CA . LEU A 1 179 ? -22.188 -8.734 -9.43 1 98.88 179 LEU A CA 1
ATOM 1483 C C . LEU A 1 179 ? -23.516 -8.062 -9.109 1 98.88 179 LEU A C 1
ATOM 1485 O O . LEU A 1 179 ? -23.547 -6.945 -8.594 1 98.88 179 LEU A O 1
ATOM 1489 N N . LYS A 1 180 ? -24.578 -8.68 -9.484 1 98.88 180 LYS A N 1
ATOM 1490 C CA . LYS A 1 180 ? -25.906 -8.164 -9.195 1 98.88 180 LYS A CA 1
ATOM 1491 C C . LYS A 1 180 ? -26.641 -9.078 -8.219 1 98.88 180 LYS A C 1
ATOM 1493 O O . LYS A 1 180 ? -26.828 -10.266 -8.492 1 98.88 180 LYS A O 1
ATOM 1498 N N . PHE A 1 181 ? -26.984 -8.508 -7.125 1 98.88 181 PHE A N 1
ATOM 1499 C CA . PHE A 1 181 ? -27.672 -9.219 -6.059 1 98.88 181 PHE A CA 1
ATOM 1500 C C . PHE A 1 181 ? -29.156 -8.898 -6.07 1 98.88 181 PHE A C 1
ATOM 1502 O O . PHE A 1 181 ? -29.547 -7.734 -6.168 1 98.88 181 PHE A O 1
ATOM 1509 N N . TYR A 1 182 ? -29.938 -9.977 -5.988 1 98.62 182 TYR A N 1
ATOM 1510 C CA . TYR A 1 182 ? -31.391 -9.852 -5.922 1 98.62 182 TYR A CA 1
ATOM 1511 C C . TYR A 1 182 ? -31.922 -10.383 -4.594 1 98.62 182 TYR A C 1
ATOM 1513 O O . TYR A 1 182 ? -31.578 -11.492 -4.18 1 98.62 182 TYR A O 1
ATOM 1521 N N . ARG A 1 183 ? -32.75 -9.531 -3.982 1 97.75 183 ARG A N 1
ATOM 1522 C CA . ARG A 1 183 ? -33.375 -10.008 -2.758 1 97.75 183 ARG A CA 1
ATOM 1523 C C . ARG A 1 183 ? -34.281 -11.203 -3.033 1 97.75 183 ARG A C 1
ATOM 1525 O O . ARG A 1 183 ? -35 -11.227 -4.023 1 97.75 183 ARG A O 1
ATOM 1532 N N . ARG A 1 184 ? -34.094 -12.211 -2.168 1 94.25 184 ARG A N 1
ATOM 1533 C CA . ARG A 1 184 ? -34.969 -13.359 -2.293 1 94.25 184 ARG A CA 1
ATOM 1534 C C . ARG A 1 184 ? -36.406 -13.023 -1.818 1 94.25 184 ARG A C 1
ATOM 1536 O O . ARG A 1 184 ? -36.562 -12.273 -0.855 1 94.25 184 ARG A O 1
ATOM 1543 N N . VAL A 1 185 ? -37.438 -13.453 -2.641 1 81.12 185 VAL A N 1
ATOM 1544 C CA . VAL A 1 185 ? -38.844 -13.312 -2.287 1 81.12 185 VAL A CA 1
ATOM 1545 C C . VAL A 1 185 ? -39.281 -14.477 -1.402 1 81.12 185 VAL A C 1
ATOM 1547 O O . VAL A 1 185 ? -38.812 -15.609 -1.583 1 81.12 185 VAL A O 1
ATOM 1550 N N . MET B 1 1 ? 16.641 33.25 16.703 1 59.94 1 MET B N 1
ATOM 1551 C CA . MET B 1 1 ? 16.328 34.125 15.57 1 59.94 1 MET B CA 1
ATOM 1552 C C . MET B 1 1 ? 15.312 35.188 15.977 1 59.94 1 MET B C 1
ATOM 1554 O O . MET B 1 1 ? 14.5 34.969 16.875 1 59.94 1 MET B O 1
ATOM 1558 N N . PRO B 1 2 ? 15.414 36.469 15.508 1 77.25 2 PRO B N 1
ATOM 1559 C CA . PRO B 1 2 ? 14.516 37.531 15.898 1 77.25 2 PRO B CA 1
ATOM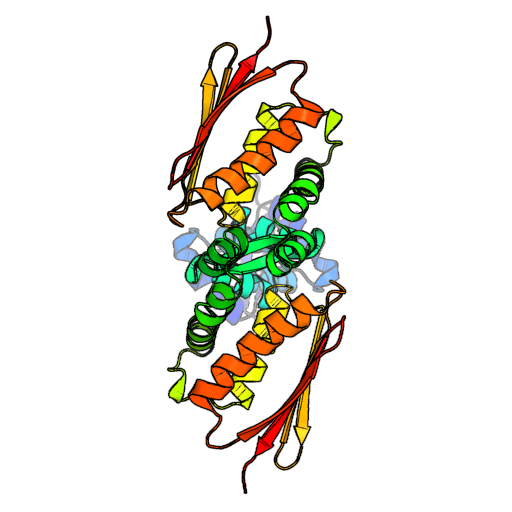 1560 C C . PRO B 1 2 ? 13.047 37.219 15.633 1 77.25 2 PRO B C 1
ATOM 1562 O O . PRO B 1 2 ? 12.734 36.562 14.641 1 77.25 2 PRO B O 1
ATOM 1565 N N . LYS B 1 3 ? 12.172 37.281 16.594 1 86.94 3 LYS B N 1
ATOM 1566 C CA . LYS B 1 3 ? 10.734 37.094 16.469 1 86.94 3 LYS B CA 1
ATOM 1567 C C . LYS B 1 3 ? 10.031 38.406 16.188 1 86.94 3 LYS B C 1
ATOM 1569 O O . LYS B 1 3 ? 10.523 39.469 16.562 1 86.94 3 LYS B O 1
ATOM 1574 N N . ARG B 1 4 ? 9.031 38.406 15.312 1 92.5 4 ARG B N 1
ATOM 1575 C CA . ARG B 1 4 ? 8.203 39.562 14.945 1 92.5 4 ARG B CA 1
ATOM 1576 C C . ARG B 1 4 ? 6.832 39.469 15.609 1 92.5 4 ARG B C 1
ATOM 1578 O O . ARG B 1 4 ? 6.254 38.406 15.734 1 92.5 4 ARG B O 1
ATOM 1585 N N . ARG B 1 5 ? 6.402 40.719 15.906 1 93.38 5 ARG B N 1
ATOM 1586 C CA . ARG B 1 5 ? 5.117 40.781 16.594 1 93.38 5 ARG B CA 1
ATOM 1587 C C . ARG B 1 5 ? 3.967 40.5 15.633 1 93.38 5 ARG B C 1
ATOM 1589 O O . ARG B 1 5 ? 3.984 40.969 14.484 1 93.38 5 ARG B O 1
ATOM 1596 N N . LEU B 1 6 ? 3.041 39.688 16.047 1 92.5 6 LEU B N 1
ATOM 1597 C CA . LEU B 1 6 ? 1.812 39.406 15.312 1 92.5 6 LEU B CA 1
ATOM 1598 C C . LEU B 1 6 ? 0.587 39.812 16.141 1 92.5 6 LEU B C 1
ATOM 1600 O O . LEU B 1 6 ? 0.468 39.406 17.297 1 92.5 6 LEU B O 1
ATOM 1604 N N . GLN B 1 7 ? -0.245 40.719 15.531 1 93.38 7 GLN B N 1
ATOM 1605 C CA . GLN B 1 7 ? -1.555 41.031 16.078 1 93.38 7 GLN B CA 1
ATOM 1606 C C . GLN B 1 7 ? -2.672 40.625 15.125 1 93.38 7 GLN B C 1
ATOM 1608 O O . GLN B 1 7 ? -2.717 41.062 13.984 1 93.38 7 GLN B O 1
ATOM 1613 N N . THR B 1 8 ? -3.447 39.656 15.578 1 93.62 8 THR B N 1
ATOM 1614 C CA . THR B 1 8 ? -4.535 39.156 14.742 1 93.62 8 THR B CA 1
ATOM 1615 C C . THR B 1 8 ? -5.707 38.688 15.594 1 93.62 8 THR B C 1
ATOM 1617 O O . THR B 1 8 ? -5.738 38.938 16.812 1 93.62 8 THR B O 1
ATOM 1620 N N . THR B 1 9 ? -6.789 38.281 14.984 1 94.56 9 THR B N 1
ATOM 1621 C CA . THR B 1 9 ? -7.934 37.688 15.656 1 94.56 9 THR B CA 1
ATOM 1622 C C . THR B 1 9 ? -8.125 36.25 15.219 1 94.56 9 THR B C 1
ATOM 1624 O O . THR B 1 9 ? -7.883 35.906 14.055 1 94.56 9 THR B O 1
ATOM 1627 N N . LEU B 1 10 ? -8.383 35.375 16.219 1 95.12 10 LEU B N 1
ATOM 1628 C CA . LEU B 1 10 ? -8.648 34 15.922 1 95.12 10 LEU B CA 1
ATOM 1629 C C . LEU B 1 10 ? -10.016 33.562 16.453 1 95.12 10 LEU B C 1
ATOM 1631 O O . LEU B 1 10 ? -10.562 34.219 17.359 1 95.12 10 LEU B O 1
ATOM 1635 N N . SER B 1 11 ? -10.602 32.562 15.828 1 94.38 11 SER B N 1
ATOM 1636 C CA . SER B 1 11 ? -11.859 31.984 16.281 1 94.38 11 SER B CA 1
ATOM 1637 C C . SER B 1 11 ? -11.703 31.297 17.641 1 94.38 11 SER B C 1
ATOM 1639 O O . SER B 1 11 ? -10.586 31 18.062 1 94.38 11 SER B O 1
ATOM 1641 N N . GLU B 1 12 ? -12.82 31.062 18.281 1 94 12 GLU B N 1
ATOM 1642 C CA . GLU B 1 12 ? -12.828 30.328 19.547 1 94 12 GLU B CA 1
ATOM 1643 C C . GLU B 1 12 ? -12.258 28.922 19.375 1 94 12 GLU B C 1
ATOM 1645 O O . GLU B 1 12 ? -11.562 28.406 20.25 1 94 12 GLU B O 1
ATOM 1650 N N . GLU B 1 13 ? -12.531 28.297 18.281 1 93.62 13 GLU B N 1
ATOM 1651 C CA . GLU B 1 13 ? -12.016 26.969 17.969 1 93.62 13 GLU B CA 1
ATOM 1652 C C . GLU B 1 13 ? -10.484 26.969 17.906 1 93.62 13 GLU B C 1
ATOM 1654 O O . GLU B 1 13 ? -9.828 26.078 18.422 1 93.62 13 GLU B O 1
ATOM 1659 N N . ALA B 1 14 ? -9.961 27.953 17.281 1 95.06 14 ALA B N 1
ATOM 1660 C CA . ALA B 1 14 ? -8.508 28.062 17.156 1 95.06 14 ALA B CA 1
ATOM 1661 C C . ALA B 1 14 ? -7.852 28.188 18.531 1 95.06 14 ALA B C 1
ATOM 1663 O O . ALA B 1 14 ? -6.828 27.562 18.797 1 95.06 14 ALA B O 1
ATOM 1664 N N . PHE B 1 15 ? -8.492 28.938 19.406 1 95.06 15 PHE B N 1
ATOM 1665 C CA . PHE B 1 15 ? -7.934 29.109 20.734 1 95.06 15 PHE B CA 1
ATOM 1666 C C . PHE B 1 15 ? -8.008 27.797 21.516 1 95.06 15 PHE B C 1
ATOM 1668 O O . PHE B 1 15 ? -7.102 27.469 22.281 1 95.06 15 PHE B O 1
ATOM 1675 N N . ARG B 1 16 ? -9.086 27.062 21.328 1 94.75 16 ARG B N 1
ATOM 1676 C CA . ARG B 1 16 ? -9.203 25.766 21.969 1 94.75 16 ARG B CA 1
ATOM 1677 C C . ARG B 1 16 ? -8.078 24.844 21.531 1 94.75 16 ARG B C 1
ATOM 1679 O O . ARG B 1 16 ? -7.508 24.109 22.344 1 94.75 16 ARG B O 1
ATOM 1686 N N . ILE B 1 17 ? -7.742 24.891 20.25 1 94 17 ILE B N 1
ATOM 1687 C CA . ILE B 1 17 ? -6.672 24.047 19.734 1 94 17 ILE B CA 1
ATOM 1688 C C . ILE B 1 17 ? -5.34 24.469 20.344 1 94 17 ILE B C 1
ATOM 1690 O O . ILE B 1 17 ? -4.547 23.609 20.766 1 94 17 ILE B O 1
ATOM 1694 N N . ILE B 1 18 ? -5.113 25.719 20.484 1 95.06 18 ILE B N 1
ATOM 1695 C CA . ILE B 1 18 ? -3.871 26.234 21.062 1 95.06 18 ILE B CA 1
ATOM 1696 C C . ILE B 1 18 ? -3.727 25.75 22.5 1 95.06 18 ILE B C 1
ATOM 1698 O O . ILE B 1 18 ? -2.67 25.25 22.891 1 95.06 18 ILE B O 1
ATOM 1702 N N . GLU B 1 19 ? -4.812 25.859 23.219 1 94.5 19 GLU B N 1
ATOM 1703 C CA . GLU B 1 19 ? -4.773 25.453 24.625 1 94.5 19 GLU B CA 1
ATOM 1704 C C . GLU B 1 19 ? -4.531 23.938 24.766 1 94.5 19 GLU B C 1
ATOM 1706 O O . GLU B 1 19 ? -3.836 23.5 25.672 1 94.5 19 GLU B O 1
ATOM 1711 N N . LYS B 1 20 ? -5.125 23.219 23.875 1 92.38 20 LYS B N 1
ATOM 1712 C CA . LYS B 1 20 ? -4.969 21.766 23.859 1 92.38 20 LYS B CA 1
ATOM 1713 C C . LYS B 1 20 ? -3.506 21.375 23.672 1 92.38 20 LYS B C 1
ATOM 1715 O O . LYS B 1 20 ? -3.029 20.422 24.297 1 92.38 20 LYS B O 1
ATOM 1720 N N . PHE B 1 21 ? -2.766 22.094 22.844 1 91.25 21 PHE B N 1
ATOM 1721 C CA . PHE B 1 21 ? -1.434 21.672 22.438 1 91.25 21 PHE B CA 1
ATOM 1722 C C . PHE B 1 21 ? -0.36 22.469 23.172 1 91.25 21 PHE B C 1
ATOM 1724 O O . PHE B 1 21 ? 0.822 22.109 23.125 1 91.25 21 PHE B O 1
ATOM 1731 N N . LYS B 1 22 ? -0.767 23.469 23.922 1 93.5 22 LYS B N 1
ATOM 1732 C CA . LYS B 1 22 ? 0.157 24.344 24.641 1 93.5 22 LYS B CA 1
ATOM 1733 C C . LYS B 1 22 ? 1.052 23.547 25.594 1 93.5 22 LYS B C 1
ATOM 1735 O O . LYS B 1 22 ? 2.264 23.766 25.641 1 93.5 22 LYS B O 1
ATOM 1740 N N . PRO B 1 23 ? 0.519 22.578 26.281 1 91.88 23 PRO B N 1
ATOM 1741 C CA . PRO B 1 23 ? 1.384 21.812 27.188 1 91.88 23 PRO B CA 1
ATOM 1742 C C . PRO B 1 23 ? 2.488 21.062 26.438 1 91.88 23 PRO B C 1
ATOM 1744 O O . PRO B 1 23 ? 3.566 20.828 26.984 1 91.88 23 PRO B O 1
ATOM 1747 N N . ASP B 1 24 ? 2.215 20.734 25.234 1 86.62 24 ASP B N 1
ATOM 1748 C CA . ASP B 1 24 ? 3.158 19.938 24.453 1 86.62 24 ASP B CA 1
ATOM 1749 C C . ASP B 1 24 ? 4.25 20.812 23.859 1 86.62 24 ASP B C 1
ATOM 1751 O O . ASP B 1 24 ? 5.379 20.359 23.656 1 86.62 24 ASP B O 1
ATOM 1755 N N . TYR B 1 25 ? 3.957 22.047 23.531 1 89.62 25 TYR B N 1
ATOM 1756 C CA . TYR B 1 25 ? 4.871 22.875 22.75 1 89.62 25 TYR B CA 1
ATOM 1757 C C . TYR B 1 25 ? 5.453 24 23.594 1 89.62 25 TYR B C 1
ATOM 1759 O O . TYR B 1 25 ? 6.465 24.594 23.234 1 89.62 25 TYR B O 1
ATOM 1767 N N . GLY B 1 26 ? 4.77 24.281 24.781 1 86.5 26 GLY B N 1
ATOM 1768 C CA . GLY B 1 26 ? 5.359 25.219 25.719 1 86.5 26 GLY B CA 1
ATOM 1769 C C . GLY B 1 26 ? 4.645 26.562 25.75 1 86.5 26 GLY B C 1
ATOM 1770 O O . GLY B 1 26 ? 4.562 27.203 26.797 1 86.5 26 GLY B O 1
ATOM 1771 N N . GLY B 1 27 ? 4.234 27.094 24.547 1 91.88 27 GLY B N 1
ATOM 1772 C CA . GLY B 1 27 ? 3.592 28.406 24.484 1 91.88 27 GLY B CA 1
ATOM 1773 C C . GLY B 1 27 ? 2.713 28.578 23.25 1 91.88 27 GLY B C 1
ATOM 1774 O O . GLY B 1 27 ? 2.688 27.719 22.375 1 91.88 27 GLY B O 1
ATOM 1775 N N . ILE B 1 28 ? 1.97 29.641 23.297 1 94.19 28 ILE B N 1
ATOM 1776 C CA . ILE B 1 28 ? 1.037 29.938 22.219 1 94.19 28 ILE B CA 1
ATOM 1777 C C . ILE B 1 28 ? 1.8 30.094 20.906 1 94.19 28 ILE B C 1
ATOM 1779 O O . ILE B 1 28 ? 1.401 29.547 19.875 1 94.19 28 ILE B O 1
ATOM 1783 N N . ASN B 1 29 ? 2.883 30.859 20.922 1 94.62 29 ASN B N 1
ATOM 1784 C CA . ASN B 1 29 ? 3.664 31.094 19.719 1 94.62 29 ASN B CA 1
ATOM 1785 C C . ASN B 1 29 ? 4.254 29.797 19.156 1 94.62 29 ASN B C 1
ATOM 1787 O O . ASN B 1 29 ? 4.27 29.594 17.953 1 94.62 29 ASN B O 1
ATOM 1791 N N . GLU B 1 30 ? 4.648 28.891 20.062 1 94.31 30 GLU B N 1
ATOM 1792 C CA . GLU B 1 30 ? 5.23 27.625 19.641 1 94.31 30 GLU B CA 1
ATOM 1793 C C . GLU B 1 30 ? 4.18 26.734 19 1 94.31 30 GLU B C 1
ATOM 1795 O O . GLU B 1 30 ? 4.473 26.016 18.031 1 94.31 30 GLU B O 1
ATOM 1800 N N . VAL B 1 31 ? 2.996 26.734 19.5 1 94.56 31 VAL B N 1
ATOM 1801 C CA . VAL B 1 31 ? 1.898 25.969 18.922 1 94.56 31 VAL B CA 1
ATOM 1802 C C . VAL B 1 31 ? 1.595 26.469 17.516 1 94.56 31 VAL B C 1
ATOM 1804 O O . VAL B 1 31 ? 1.48 25.672 16.578 1 94.56 31 VAL B O 1
ATOM 1807 N N . ILE B 1 32 ? 1.49 27.766 17.344 1 95.56 32 ILE B N 1
ATOM 1808 C CA . ILE B 1 32 ? 1.156 28.359 16.047 1 95.56 32 ILE B CA 1
ATOM 1809 C C . ILE B 1 32 ? 2.268 28.062 15.047 1 95.56 32 ILE B C 1
ATOM 1811 O O . ILE B 1 32 ? 1.995 27.688 13.906 1 95.56 32 ILE B O 1
ATOM 1815 N N . GLU B 1 33 ? 3.508 28.219 15.492 1 94.75 33 GLU B N 1
ATOM 1816 C CA . GLU B 1 33 ? 4.629 27.953 14.594 1 94.75 33 GLU B CA 1
ATOM 1817 C C . GLU B 1 33 ? 4.664 26.484 14.172 1 94.75 33 GLU B C 1
ATOM 1819 O O . GLU B 1 33 ? 4.926 26.172 13.008 1 94.75 33 GLU B O 1
ATOM 1824 N N . ALA B 1 34 ? 4.316 25.594 15.078 1 89.94 34 ALA B N 1
ATOM 1825 C CA . ALA B 1 34 ? 4.246 24.172 14.742 1 89.94 34 ALA B CA 1
ATOM 1826 C C . ALA B 1 34 ? 3.139 23.906 13.727 1 89.94 34 ALA B C 1
ATOM 1828 O O . ALA B 1 34 ? 3.328 23.141 12.781 1 89.94 34 ALA B O 1
ATOM 1829 N N . ALA B 1 35 ? 2.039 24.516 13.938 1 89.88 35 ALA B N 1
ATOM 1830 C CA . ALA B 1 35 ? 0.91 24.375 13.023 1 89.88 35 ALA B CA 1
ATOM 1831 C C . ALA B 1 35 ? 1.259 24.891 11.633 1 89.88 35 ALA B C 1
ATOM 1833 O O . ALA B 1 35 ? 0.953 24.234 10.625 1 89.88 35 ALA B O 1
ATOM 1834 N N . LEU B 1 36 ? 1.91 26.031 11.562 1 91.25 36 LEU B N 1
ATOM 1835 C CA . LEU B 1 36 ? 2.281 26.625 10.281 1 91.25 36 LEU B CA 1
ATOM 1836 C C . LEU B 1 36 ? 3.293 25.75 9.547 1 91.25 36 LEU B C 1
ATOM 1838 O O . LEU B 1 36 ? 3.219 25.594 8.328 1 91.25 36 LEU B O 1
ATOM 1842 N N . LYS B 1 37 ? 4.18 25.188 10.312 1 86.38 37 LYS B N 1
ATOM 1843 C CA . LYS B 1 37 ? 5.137 24.25 9.703 1 86.38 37 LYS B CA 1
ATOM 1844 C C . LYS B 1 37 ? 4.426 23.062 9.086 1 86.38 37 LYS B C 1
ATOM 1846 O O . LYS B 1 37 ? 4.809 22.594 8.008 1 86.38 37 LYS B O 1
ATOM 1851 N N . LEU B 1 38 ? 3.396 22.594 9.805 1 80.12 38 LEU B N 1
ATOM 1852 C CA . LEU B 1 38 ? 2.604 21.484 9.281 1 80.12 38 LEU B CA 1
ATOM 1853 C C . LEU B 1 38 ? 1.897 21.891 7.992 1 80.12 38 LEU B C 1
ATOM 1855 O O . LEU B 1 38 ? 1.839 21.094 7.043 1 80.12 38 LEU B O 1
ATOM 1859 N N . LEU B 1 39 ? 1.356 23.078 7.965 1 81.5 39 LEU B N 1
ATOM 1860 C CA . LEU B 1 39 ? 0.675 23.594 6.781 1 81.5 39 LEU B CA 1
ATOM 1861 C C . LEU B 1 39 ? 1.633 23.688 5.602 1 81.5 39 LEU B C 1
ATOM 1863 O O . LEU B 1 39 ? 1.228 23.5 4.449 1 81.5 39 LEU B O 1
ATOM 1867 N N . ASN B 1 40 ? 2.812 24.047 5.922 1 80.06 40 ASN B N 1
ATOM 1868 C CA . ASN B 1 40 ? 3.801 24.25 4.871 1 80.06 40 ASN B CA 1
ATOM 1869 C C . ASN B 1 40 ? 4.34 22.938 4.324 1 80.06 40 ASN B C 1
ATOM 1871 O O . ASN B 1 40 ? 5.121 22.922 3.373 1 80.06 40 ASN B O 1
ATOM 1875 N N . ARG B 1 41 ? 3.898 21.938 5.109 1 71.69 41 ARG B N 1
ATOM 1876 C CA . ARG B 1 41 ? 4.375 20.641 4.629 1 71.69 41 ARG B CA 1
ATOM 1877 C C . ARG B 1 41 ? 3.666 20.25 3.338 1 71.69 41 ARG B C 1
ATOM 1879 O O . ARG B 1 41 ? 2.48 20.531 3.158 1 71.69 41 ARG B O 1
ATOM 1886 N N . GLU B 1 42 ? 4.289 19.859 2.436 1 59.5 42 GLU B N 1
ATOM 1887 C CA . GLU B 1 42 ? 3.766 19.422 1.141 1 59.5 42 GLU B CA 1
ATOM 1888 C C . GLU B 1 42 ? 2.695 18.344 1.306 1 59.5 42 GLU B C 1
ATOM 1890 O O . GLU B 1 42 ? 1.811 18.219 0.458 1 59.5 42 GLU B O 1
ATOM 1895 N N . ASP B 1 43 ? 2.781 17.672 2.469 1 57.28 43 ASP B N 1
ATOM 1896 C CA . ASP B 1 43 ? 1.887 16.531 2.658 1 57.28 43 ASP B CA 1
ATOM 1897 C C . ASP B 1 43 ? 0.638 16.938 3.436 1 57.28 43 ASP B C 1
ATOM 1899 O O . ASP B 1 43 ? -0.04 16.094 4.02 1 57.28 43 ASP B O 1
ATOM 1903 N N . ARG B 1 44 ? 0.356 18.234 3.58 1 59.03 44 ARG B N 1
ATOM 1904 C CA . ARG B 1 44 ? -0.754 18.766 4.363 1 59.03 44 ARG B CA 1
ATOM 1905 C C . ARG B 1 44 ? -2.092 18.25 3.832 1 59.03 44 ARG B C 1
ATOM 1907 O O . ARG B 1 44 ? -3.082 18.219 4.566 1 59.03 44 ARG B O 1
ATOM 1914 N N . ASN B 1 45 ? -1.99 17.984 2.643 1 64.19 45 ASN B N 1
ATOM 1915 C CA . ASN B 1 45 ? -3.26 17.703 1.978 1 64.19 45 ASN B CA 1
ATOM 1916 C C . ASN B 1 45 ? -3.586 16.219 1.983 1 64.19 45 ASN B C 1
ATOM 1918 O O . ASN B 1 45 ? -4.086 15.68 0.992 1 64.19 45 ASN B O 1
ATOM 1922 N N . LEU B 1 46 ? -3.246 15.664 3.152 1 73.56 46 LEU B N 1
ATOM 1923 C CA . LEU B 1 46 ? -3.609 14.25 3.168 1 73.56 46 LEU B CA 1
ATOM 1924 C C . LEU B 1 46 ? -5.117 14.086 3.332 1 73.56 46 LEU B C 1
ATOM 1926 O O . LEU B 1 46 ? -5.73 14.734 4.18 1 73.56 46 LEU B O 1
ATOM 1930 N N . SER B 1 47 ? -5.68 13.375 2.455 1 78.69 47 SER B N 1
ATOM 1931 C CA . SER B 1 47 ? -7.105 13.07 2.496 1 78.69 47 SER B CA 1
ATOM 1932 C C . SER B 1 47 ? -7.414 11.984 3.521 1 78.69 47 SER B C 1
ATOM 1934 O O . SER B 1 47 ? -6.5 11.352 4.051 1 78.69 47 SER B O 1
ATOM 1936 N N . GLU B 1 48 ? -8.609 11.82 3.818 1 82 48 GLU B N 1
ATOM 1937 C CA . GLU B 1 48 ? -9.055 10.727 4.676 1 82 48 GLU B CA 1
ATOM 1938 C C . GLU B 1 48 ? -8.648 9.375 4.098 1 82 48 GLU B C 1
ATOM 1940 O O . GLU B 1 48 ? -8.305 8.461 4.844 1 82 48 GLU B O 1
ATOM 1945 N N . ASP B 1 49 ? -8.688 9.312 2.84 1 87.12 49 ASP B N 1
ATOM 1946 C CA . ASP B 1 49 ? -8.305 8.078 2.162 1 87.12 49 ASP B CA 1
ATOM 1947 C C . ASP B 1 49 ? -6.812 7.793 2.34 1 87.12 49 ASP B C 1
ATOM 1949 O O . ASP B 1 49 ? -6.406 6.637 2.439 1 87.12 49 ASP B O 1
ATOM 1953 N N . ASP B 1 50 ? -6.07 8.852 2.434 1 88.88 50 ASP B N 1
ATOM 1954 C CA . ASP B 1 50 ? -4.641 8.688 2.684 1 88.88 50 ASP B CA 1
ATOM 1955 C C . ASP B 1 50 ? -4.387 8.125 4.078 1 88.88 50 ASP B C 1
ATOM 1957 O O . ASP B 1 50 ? -3.564 7.223 4.25 1 88.88 50 ASP B O 1
ATOM 1961 N N . ILE B 1 51 ? -5.109 8.656 4.957 1 86.31 51 ILE B N 1
ATOM 1962 C CA . ILE B 1 51 ? -4.973 8.203 6.336 1 86.31 51 ILE B CA 1
ATOM 1963 C C . ILE B 1 51 ? -5.418 6.746 6.445 1 86.31 51 ILE B C 1
ATOM 1965 O O . ILE B 1 51 ? -4.77 5.941 7.125 1 86.31 51 ILE B O 1
ATOM 1969 N N . LEU B 1 52 ? -6.469 6.434 5.777 1 89.19 52 LEU B N 1
ATOM 1970 C CA . LEU B 1 52 ? -6.984 5.07 5.777 1 89.19 52 LEU B CA 1
ATOM 1971 C C . LEU B 1 52 ? -5.961 4.102 5.188 1 89.19 52 LEU B C 1
ATOM 1973 O O . LEU B 1 52 ? -5.777 2.998 5.699 1 89.19 52 LEU B O 1
ATOM 1977 N N . LEU B 1 53 ? -5.348 4.5 4.176 1 93.62 53 LEU B N 1
ATOM 1978 C CA . LEU B 1 53 ? -4.305 3.682 3.562 1 93.62 53 LEU B CA 1
ATOM 1979 C C . LEU B 1 53 ? -3.199 3.369 4.562 1 93.62 53 LEU B C 1
ATOM 1981 O O . LEU B 1 53 ? -2.807 2.211 4.719 1 93.62 53 LEU B O 1
ATOM 1985 N N . ILE B 1 54 ? -2.764 4.359 5.219 1 92.38 54 ILE B N 1
ATOM 1986 C CA . ILE B 1 54 ? -1.702 4.203 6.207 1 92.38 54 ILE B CA 1
ATOM 1987 C C . ILE B 1 54 ? -2.154 3.238 7.301 1 92.38 54 ILE B C 1
ATOM 1989 O O . ILE B 1 54 ? -1.404 2.342 7.695 1 92.38 54 ILE B O 1
ATOM 1993 N N . ARG B 1 55 ? -3.346 3.406 7.711 1 90.19 55 ARG B N 1
ATOM 1994 C CA . ARG B 1 55 ? -3.859 2.58 8.797 1 90.19 55 ARG B CA 1
ATOM 1995 C C . ARG B 1 55 ? -4.027 1.131 8.359 1 90.19 55 ARG B C 1
ATOM 1997 O O . ARG B 1 55 ? -3.818 0.207 9.148 1 90.19 55 ARG B O 1
ATOM 2004 N N . LEU B 1 56 ? -4.414 0.926 7.133 1 92.62 56 LEU B N 1
ATOM 2005 C CA . LEU B 1 56 ? -4.512 -0.431 6.609 1 92.62 56 LEU B CA 1
ATOM 2006 C C . LEU B 1 56 ? -3.154 -1.125 6.645 1 92.62 56 LEU B C 1
ATOM 2008 O O . LEU B 1 56 ? -3.051 -2.277 7.066 1 92.62 56 LEU B O 1
ATOM 2012 N N . ILE B 1 57 ? -2.168 -0.399 6.324 1 93.62 57 ILE B N 1
ATOM 2013 C CA . ILE B 1 57 ? -0.824 -0.963 6.281 1 93.62 57 ILE B CA 1
ATOM 2014 C C . ILE B 1 57 ? -0.311 -1.194 7.699 1 93.62 57 ILE B C 1
ATOM 2016 O O . ILE B 1 57 ? 0.241 -2.254 8 1 93.62 57 ILE B O 1
ATOM 2020 N N . ARG B 1 58 ? -0.594 -0.33 8.57 1 89.44 58 ARG B N 1
ATOM 2021 C CA . ARG B 1 58 ? 0.012 -0.357 9.898 1 89.44 58 ARG B CA 1
ATOM 2022 C C . ARG B 1 58 ? -0.815 -1.202 10.859 1 89.44 58 ARG B C 1
ATOM 2024 O O . ARG B 1 58 ? -0.264 -1.963 11.656 1 89.44 58 ARG B O 1
ATOM 2031 N N . ASP B 1 59 ? -2.107 -1.072 10.773 1 91.69 59 ASP B N 1
ATOM 2032 C CA . ASP B 1 59 ? -2.973 -1.696 11.766 1 91.69 59 ASP B CA 1
ATOM 2033 C C . ASP B 1 59 ? -3.375 -3.105 11.336 1 91.69 59 ASP B C 1
ATOM 2035 O O . ASP B 1 59 ? -3.621 -3.971 12.18 1 91.69 59 ASP B O 1
ATOM 2039 N N . LEU B 1 60 ? -3.475 -3.367 10.008 1 94.06 60 LEU B N 1
ATOM 2040 C CA . LEU B 1 60 ? -4.012 -4.648 9.562 1 94.06 60 LEU B CA 1
ATOM 2041 C C . LEU B 1 60 ? -2.939 -5.461 8.844 1 94.06 60 LEU B C 1
ATOM 2043 O O . LEU B 1 60 ? -3.252 -6.434 8.156 1 94.06 60 LEU B O 1
ATOM 2047 N N . ASP B 1 61 ? -1.683 -5.09 8.938 1 94.12 61 ASP B N 1
ATOM 2048 C CA . ASP B 1 61 ? -0.547 -5.832 8.398 1 94.12 61 ASP B CA 1
ATOM 2049 C C . ASP B 1 61 ? -0.682 -6.023 6.887 1 94.12 61 ASP B C 1
ATOM 2051 O O . ASP B 1 61 ? -0.522 -7.133 6.379 1 94.12 61 ASP B O 1
ATOM 2055 N N . PHE B 1 62 ? -1.099 -4.969 6.219 1 96.81 62 PHE B N 1
ATOM 2056 C CA . PHE B 1 62 ? -1.074 -4.938 4.762 1 96.81 62 PHE B CA 1
ATOM 2057 C C . PHE B 1 62 ? 0.326 -4.625 4.25 1 96.81 62 PHE B C 1
ATOM 2059 O O . PHE B 1 62 ? 1.191 -4.195 5.02 1 96.81 62 PHE B O 1
ATOM 2066 N N . THR B 1 63 ? 0.58 -4.969 3.041 1 96.75 63 THR B N 1
ATOM 2067 C CA . THR B 1 63 ? 1.791 -4.602 2.316 1 96.75 63 THR B CA 1
ATOM 2068 C C . THR B 1 63 ? 1.444 -3.979 0.966 1 96.75 63 THR B C 1
ATOM 2070 O O . THR B 1 63 ? 0.293 -4.035 0.528 1 96.75 63 THR B O 1
ATOM 2073 N N . GLY B 1 64 ? 2.428 -3.301 0.365 1 95.69 64 GLY B N 1
ATOM 2074 C CA . GLY B 1 64 ? 2.248 -2.715 -0.955 1 95.69 64 GLY B CA 1
ATOM 2075 C C . GLY B 1 64 ? 3.09 -3.387 -2.023 1 95.69 64 GLY B C 1
ATOM 2076 O O . GLY B 1 64 ? 4.195 -3.852 -1.749 1 95.69 64 GLY B O 1
ATOM 2077 N N . CYS B 1 65 ? 2.555 -3.439 -3.193 1 95.69 65 CYS B N 1
ATOM 2078 C CA . CYS B 1 65 ? 3.314 -3.881 -4.355 1 95.69 65 CYS B CA 1
ATOM 2079 C C . CYS B 1 65 ? 2.814 -3.203 -5.625 1 95.69 65 CYS B C 1
ATOM 2081 O O . CYS B 1 65 ? 1.733 -2.609 -5.633 1 95.69 65 CYS B O 1
ATOM 2083 N N . GLY B 1 66 ? 3.617 -3.219 -6.637 1 95.94 66 GLY B N 1
ATOM 2084 C CA . GLY B 1 66 ? 3.129 -2.705 -7.906 1 95.94 66 GLY B CA 1
ATOM 2085 C C . GLY B 1 66 ? 1.917 -3.455 -8.422 1 95.94 66 GLY B C 1
ATOM 2086 O O . GLY B 1 66 ? 1.833 -4.68 -8.297 1 95.94 66 GLY B O 1
ATOM 2087 N N . ARG B 1 67 ? 1.04 -2.756 -9.07 1 96.25 67 ARG B N 1
ATOM 2088 C CA . ARG B 1 67 ? -0.176 -3.377 -9.586 1 96.25 67 ARG B CA 1
ATOM 2089 C C . ARG B 1 67 ? 0.151 -4.422 -10.648 1 96.25 67 ARG B C 1
ATOM 2091 O O . ARG B 1 67 ? -0.516 -5.453 -10.742 1 96.25 67 ARG B O 1
ATOM 2098 N N . SER B 1 68 ? 1.127 -4.129 -11.438 1 95.56 68 SER B N 1
ATOM 2099 C CA . SER B 1 68 ? 1.538 -5.117 -12.43 1 95.56 68 SER B CA 1
ATOM 2100 C C . SER B 1 68 ? 2.051 -6.391 -11.758 1 95.56 68 SER B C 1
ATOM 2102 O O . SER B 1 68 ? 1.754 -7.496 -12.219 1 95.56 68 SER B O 1
ATOM 2104 N N . GLN B 1 69 ? 2.846 -6.223 -10.734 1 96.75 69 GLN B N 1
ATOM 2105 C CA . GLN B 1 69 ? 3.311 -7.395 -10 1 96.75 69 GLN B CA 1
ATOM 2106 C C . GLN B 1 69 ? 2.141 -8.164 -9.398 1 96.75 69 GLN B C 1
ATOM 2108 O O . GLN B 1 69 ? 2.096 -9.398 -9.469 1 96.75 69 GLN B O 1
ATOM 2113 N N . TYR B 1 70 ? 1.216 -7.41 -8.797 1 97.5 70 TYR B N 1
ATOM 2114 C CA . TYR B 1 70 ? 0.003 -8 -8.242 1 97.5 70 TYR B CA 1
ATOM 2115 C C . TYR B 1 70 ? -0.731 -8.82 -9.297 1 97.5 70 TYR B C 1
ATOM 2117 O O . TYR B 1 70 ? -1.124 -9.961 -9.039 1 97.5 70 TYR B O 1
ATOM 2125 N N . MET B 1 71 ? -0.841 -8.273 -10.477 1 97.88 71 MET B N 1
ATOM 2126 C CA . MET B 1 71 ? -1.484 -8.953 -11.602 1 97.88 71 MET B CA 1
ATOM 2127 C C . MET B 1 71 ? -0.756 -10.242 -11.945 1 97.88 71 MET B C 1
ATOM 2129 O O . MET B 1 71 ? -1.379 -11.297 -12.07 1 97.88 71 MET B O 1
ATOM 2133 N N . HIS B 1 72 ? 0.511 -10.195 -12.055 1 98.25 72 HIS B N 1
ATOM 2134 C CA . HIS B 1 72 ? 1.284 -11.383 -12.406 1 98.25 72 HIS B CA 1
ATOM 2135 C C . HIS B 1 72 ? 1.165 -12.453 -11.328 1 98.25 72 HIS B C 1
ATOM 2137 O O . HIS B 1 72 ? 1.098 -13.648 -11.633 1 98.25 72 HIS B O 1
ATOM 2143 N N . LEU B 1 73 ? 1.184 -12.008 -10.086 1 98.12 73 LEU B N 1
ATOM 2144 C CA . LEU B 1 73 ? 1.044 -12.961 -8.992 1 98.12 73 LEU B CA 1
ATOM 2145 C C . LEU B 1 73 ? -0.311 -13.656 -9.047 1 98.12 73 LEU B C 1
ATOM 2147 O O . LEU B 1 73 ? -0.394 -14.875 -8.875 1 98.12 73 LEU B O 1
ATOM 2151 N N . ILE B 1 74 ? -1.344 -12.906 -9.289 1 98.19 74 ILE B N 1
ATOM 2152 C CA . ILE B 1 74 ? -2.684 -13.469 -9.398 1 98.19 74 ILE B CA 1
ATOM 2153 C C . ILE B 1 74 ? -2.734 -14.469 -10.547 1 98.19 74 ILE B C 1
ATOM 2155 O O . ILE B 1 74 ? -3.404 -15.5 -10.453 1 98.19 74 ILE B O 1
ATOM 2159 N N . CYS B 1 75 ? -2.012 -14.164 -11.594 1 97.88 75 CYS B N 1
ATOM 2160 C CA . CYS B 1 75 ? -1.99 -15.023 -12.766 1 97.88 75 CYS B CA 1
ATOM 2161 C C . CYS B 1 75 ? -1.063 -16.219 -12.555 1 97.88 75 CYS B C 1
ATOM 2163 O O . CYS B 1 75 ? -0.964 -17.094 -13.414 1 97.88 75 CYS B O 1
ATOM 2165 N N . GLY B 1 76 ? -0.345 -16.266 -11.477 1 96.44 76 GLY B N 1
ATOM 2166 C CA . GLY B 1 76 ? 0.546 -17.359 -11.172 1 96.44 76 GLY B CA 1
ATOM 2167 C C . GLY B 1 76 ? 1.886 -17.266 -11.875 1 96.44 76 GLY B C 1
ATOM 2168 O O . GLY B 1 76 ? 2.621 -18.25 -11.961 1 96.44 76 GLY B O 1
ATOM 2169 N N . ASP B 1 77 ? 2.166 -16.141 -12.375 1 96.88 77 ASP B N 1
ATOM 2170 C CA . ASP B 1 77 ? 3.416 -15.945 -13.102 1 96.88 77 ASP B CA 1
ATOM 2171 C C . ASP B 1 77 ? 4.477 -15.297 -12.211 1 96.88 77 ASP B C 1
ATOM 2173 O O . ASP B 1 77 ? 4.781 -14.117 -12.359 1 96.88 77 ASP B O 1
ATOM 2177 N N . ILE B 1 78 ? 5.113 -16.062 -11.43 1 96.38 78 ILE B N 1
ATOM 2178 C CA . ILE B 1 78 ? 6.047 -15.609 -10.406 1 96.38 78 ILE B CA 1
ATOM 2179 C C . ILE B 1 78 ? 7.289 -15.016 -11.07 1 96.38 78 ILE B C 1
ATOM 2181 O O . ILE B 1 78 ? 7.816 -14 -10.609 1 96.38 78 ILE B O 1
ATOM 2185 N N . GLU B 1 79 ? 7.715 -15.641 -12.117 1 95.88 79 GLU B N 1
ATOM 2186 C CA . GLU B 1 79 ? 8.906 -15.156 -12.812 1 95.88 79 GLU B CA 1
ATOM 2187 C C . GLU B 1 79 ? 8.711 -13.742 -13.336 1 95.88 79 GLU B C 1
ATOM 2189 O O . GLU B 1 79 ? 9.562 -12.867 -13.125 1 95.88 79 GLU B O 1
ATOM 2194 N N . LYS B 1 80 ? 7.555 -13.531 -13.953 1 96.44 80 LYS B N 1
ATOM 2195 C CA . LYS B 1 80 ? 7.273 -12.203 -14.484 1 96.44 80 LYS B CA 1
ATOM 2196 C C . LYS B 1 80 ? 7.051 -11.195 -13.359 1 96.44 80 LYS B C 1
ATOM 2198 O O . LYS B 1 80 ? 7.383 -10.016 -13.492 1 96.44 80 LYS B O 1
ATOM 2203 N N . ALA B 1 81 ? 6.523 -11.688 -12.258 1 97.12 81 ALA B N 1
ATOM 2204 C CA . ALA B 1 81 ? 6.301 -10.812 -11.109 1 97.12 81 ALA B CA 1
ATOM 2205 C C . ALA B 1 81 ? 7.613 -10.242 -10.586 1 97.12 81 ALA B C 1
ATOM 2207 O O . ALA B 1 81 ? 7.645 -9.133 -10.047 1 97.12 81 ALA B O 1
ATOM 2208 N N . VAL B 1 82 ? 8.695 -10.938 -10.773 1 96.12 82 VAL B N 1
ATOM 2209 C CA . VAL B 1 82 ? 10.008 -10.477 -10.336 1 96.12 82 VAL B CA 1
ATOM 2210 C C . VAL B 1 82 ? 10.656 -9.641 -11.43 1 96.12 82 VAL B C 1
ATOM 2212 O O . VAL B 1 82 ? 11.102 -8.516 -11.18 1 96.12 82 VAL B O 1
ATOM 2215 N N . LYS B 1 83 ? 10.586 -10.102 -12.617 1 93.94 83 LYS B N 1
ATOM 2216 C CA . LYS B 1 83 ? 11.32 -9.5 -13.727 1 93.94 83 LYS B CA 1
ATOM 2217 C C . LYS B 1 83 ? 10.719 -8.156 -14.117 1 93.94 83 LYS B C 1
ATOM 2219 O O . LYS B 1 83 ? 11.438 -7.246 -14.539 1 93.94 83 LYS B O 1
ATOM 2224 N N . GLU B 1 84 ? 9.43 -8.102 -13.984 1 90.88 84 GLU B N 1
ATOM 2225 C CA . GLU B 1 84 ? 8.75 -6.879 -14.398 1 90.88 84 GLU B CA 1
ATOM 2226 C C . GLU B 1 84 ? 8.336 -6.039 -13.195 1 90.88 84 GLU B C 1
ATOM 2228 O O . GLU B 1 84 ? 7.43 -5.211 -13.289 1 90.88 84 GLU B O 1
ATOM 2233 N N . SER B 1 85 ? 9.031 -6.34 -12.133 1 89.25 85 SER B N 1
ATOM 2234 C CA . SER B 1 85 ? 8.727 -5.574 -10.93 1 89.25 85 SER B CA 1
ATOM 2235 C C . SER B 1 85 ? 9.055 -4.098 -11.125 1 89.25 85 SER B C 1
ATOM 2237 O O . SER B 1 85 ? 9.844 -3.738 -12 1 89.25 85 SER B O 1
ATOM 2239 N N . MET B 1 86 ? 8.523 -3.293 -10.32 1 90.81 86 MET B N 1
ATOM 2240 C CA . MET B 1 86 ? 8.68 -1.843 -10.406 1 90.81 86 MET B CA 1
ATOM 2241 C C . MET B 1 86 ? 9.906 -1.382 -9.625 1 90.81 86 MET B C 1
ATOM 2243 O O . MET B 1 86 ? 10.047 -0.193 -9.336 1 90.81 86 MET B O 1
ATOM 2247 N N . MET B 1 87 ? 10.734 -2.277 -9.297 1 93.75 87 MET B N 1
ATOM 2248 C CA . MET B 1 87 ? 11.836 -1.941 -8.391 1 93.75 87 MET B CA 1
ATOM 2249 C C . MET B 1 87 ? 12.75 -0.893 -9.023 1 93.75 87 MET B C 1
ATOM 2251 O O . MET B 1 87 ? 13.078 0.111 -8.383 1 93.75 87 MET B O 1
ATOM 2255 N N . GLU B 1 88 ? 13.141 -1.115 -10.297 1 95.12 88 GLU B N 1
ATOM 2256 C CA . GLU B 1 88 ? 14.008 -0.151 -10.961 1 95.12 88 GLU B CA 1
ATOM 2257 C C . GLU B 1 88 ? 13.359 1.229 -11.023 1 95.12 88 GLU B C 1
ATOM 2259 O O . GLU B 1 88 ? 13.977 2.225 -10.633 1 95.12 88 GLU B O 1
ATOM 2264 N N . THR B 1 89 ? 12.133 1.199 -11.43 1 95.31 89 THR B N 1
ATOM 2265 C CA . THR B 1 89 ? 11.383 2.441 -11.555 1 95.31 89 THR B CA 1
ATOM 2266 C C . THR B 1 89 ? 11.234 3.127 -10.203 1 95.31 89 THR B C 1
ATOM 2268 O O . THR B 1 89 ? 11.414 4.344 -10.094 1 95.31 89 THR B O 1
ATOM 2271 N N . ALA B 1 90 ? 10.914 2.391 -9.203 1 95.62 90 ALA B N 1
ATOM 2272 C CA . ALA B 1 90 ? 10.719 2.938 -7.863 1 95.62 90 ALA B CA 1
ATOM 2273 C C . ALA B 1 90 ? 12.016 3.525 -7.312 1 95.62 90 ALA B C 1
ATOM 2275 O O . ALA B 1 90 ? 12.008 4.605 -6.715 1 95.62 90 ALA B O 1
ATOM 2276 N N . VAL B 1 91 ? 13.109 2.867 -7.535 1 96.69 91 VAL B N 1
ATOM 2277 C CA . VAL B 1 91 ? 14.398 3.332 -7.027 1 96.69 91 VAL B CA 1
ATOM 2278 C C . VAL B 1 91 ? 14.789 4.629 -7.73 1 96.69 91 VAL B C 1
ATOM 2280 O O . VAL B 1 91 ? 15.219 5.59 -7.082 1 96.69 91 VAL B O 1
ATOM 2283 N N . GLU B 1 92 ? 14.594 4.652 -9.031 1 97 92 GLU B N 1
ATOM 2284 C CA . GLU B 1 92 ? 14.867 5.883 -9.766 1 97 92 GLU B CA 1
ATOM 2285 C C . GLU B 1 92 ? 13.969 7.023 -9.289 1 97 92 GLU B C 1
ATOM 2287 O O . GLU B 1 92 ? 14.422 8.164 -9.18 1 97 92 GLU B O 1
ATOM 2292 N N . TRP B 1 93 ? 12.75 6.688 -9.078 1 94.19 93 TRP B N 1
ATOM 2293 C CA . TRP B 1 93 ? 11.773 7.664 -8.594 1 94.19 93 TRP B CA 1
ATOM 2294 C C . TRP B 1 93 ? 12.188 8.203 -7.234 1 94.19 93 TRP B C 1
ATOM 2296 O O . TRP B 1 93 ? 12.117 9.414 -6.992 1 94.19 93 TRP B O 1
ATOM 2306 N N . PHE B 1 94 ? 12.742 7.359 -6.363 1 91.81 94 PHE B N 1
ATOM 2307 C CA . PHE B 1 94 ? 13.18 7.723 -5.023 1 91.81 94 PHE B CA 1
ATOM 2308 C C . PHE B 1 94 ? 14.406 8.625 -5.086 1 91.81 94 PHE B C 1
ATOM 2310 O O . PHE B 1 94 ? 14.484 9.625 -4.359 1 91.81 94 PHE B O 1
ATOM 2317 N N . LEU B 1 95 ? 15.266 8.281 -5.887 1 94.31 95 LEU B N 1
ATOM 2318 C CA . LEU B 1 95 ? 16.578 8.914 -5.863 1 94.31 95 LEU B CA 1
ATOM 2319 C C . LEU B 1 95 ? 16.672 10.023 -6.906 1 94.31 95 LEU B C 1
ATOM 2321 O O . LEU B 1 95 ? 17.625 10.805 -6.906 1 94.31 95 LEU B O 1
ATOM 2325 N N . LYS B 1 96 ? 15.727 10.062 -7.766 1 93.12 96 LYS B N 1
ATOM 2326 C CA . LYS B 1 96 ? 15.641 11.078 -8.812 1 93.12 96 LYS B CA 1
ATOM 2327 C C . LYS B 1 96 ? 16.875 11.055 -9.695 1 93.12 96 LYS B C 1
ATOM 2329 O O . LYS B 1 96 ? 17.438 12.109 -10.008 1 93.12 96 LYS B O 1
ATOM 2334 N N . LYS B 1 97 ? 17.359 9.898 -10.062 1 94.31 97 LYS B N 1
ATOM 2335 C CA . LYS B 1 97 ? 18.438 9.719 -11.023 1 94.31 97 LYS B CA 1
ATOM 2336 C C . LYS B 1 97 ? 18.344 8.375 -11.727 1 94.31 97 LYS B C 1
ATOM 2338 O O . LYS B 1 97 ? 17.734 7.438 -11.211 1 94.31 97 LYS B O 1
ATOM 2343 N N . PRO B 1 98 ? 18.984 8.336 -12.922 1 96.81 98 PRO B N 1
ATOM 2344 C CA . PRO B 1 98 ? 18.953 7.07 -13.664 1 96.81 98 PRO B CA 1
ATOM 2345 C C . PRO B 1 98 ? 19.609 5.926 -12.898 1 96.81 98 PRO B C 1
ATOM 2347 O O . PRO B 1 98 ? 20.594 6.141 -12.195 1 96.81 98 PRO B O 1
ATOM 2350 N N . PHE B 1 99 ? 19.109 4.746 -13.141 1 97.12 99 PHE B N 1
ATOM 2351 C CA . PHE B 1 99 ? 19.547 3.6 -12.359 1 97.12 99 PHE B CA 1
ATOM 2352 C C . PHE B 1 99 ? 21.031 3.348 -12.547 1 97.12 99 PHE B C 1
ATOM 2354 O O . PHE B 1 99 ? 21.734 2.955 -11.609 1 97.12 99 PHE B O 1
ATOM 2361 N N . ALA B 1 100 ? 21.547 3.574 -13.75 1 95.62 100 ALA B N 1
ATOM 2362 C CA . ALA B 1 100 ? 22.938 3.293 -14.109 1 95.62 100 ALA B CA 1
ATOM 2363 C C . ALA B 1 100 ? 23.906 4.109 -13.25 1 95.62 100 ALA B C 1
ATOM 2365 O O . ALA B 1 100 ? 25.078 3.764 -13.125 1 95.62 100 ALA B O 1
ATOM 2366 N N . GLU B 1 101 ? 23.438 5.195 -12.625 1 97.5 101 GLU B N 1
ATOM 2367 C CA . GLU B 1 101 ? 24.281 6.074 -11.82 1 97.5 101 GLU B CA 1
ATOM 2368 C C . GLU B 1 101 ? 24.188 5.723 -10.336 1 97.5 101 GLU B C 1
ATOM 237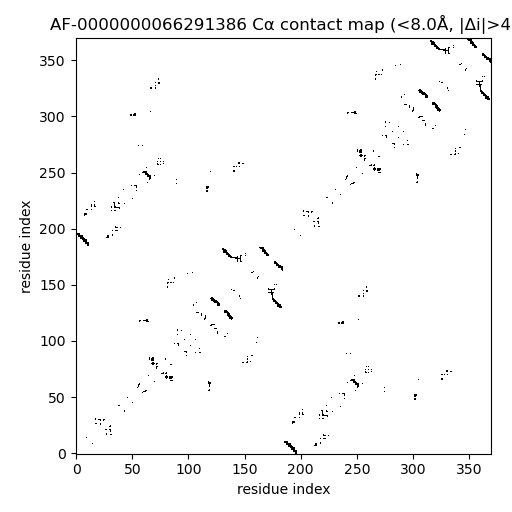0 O O . GLU B 1 101 ? 24.891 6.312 -9.516 1 97.5 101 GLU B O 1
ATOM 2375 N N . ILE B 1 102 ? 23.422 4.758 -9.961 1 98.25 102 ILE B N 1
ATOM 2376 C CA . ILE B 1 102 ? 23.188 4.402 -8.57 1 98.25 102 ILE B CA 1
ATOM 2377 C C . ILE B 1 102 ? 24.188 3.348 -8.117 1 98.25 102 ILE B C 1
ATOM 2379 O O . ILE B 1 102 ? 24.297 2.281 -8.727 1 98.25 102 ILE B O 1
ATOM 2383 N N . GLU B 1 103 ? 24.859 3.672 -7.086 1 97.94 103 GLU B N 1
ATOM 2384 C CA . GLU B 1 103 ? 25.797 2.707 -6.523 1 97.94 103 GLU B CA 1
ATOM 2385 C C . GLU B 1 103 ? 25.062 1.596 -5.773 1 97.94 103 GLU B C 1
ATOM 2387 O O . GLU B 1 103 ? 23.953 1.793 -5.297 1 97.94 103 GLU B O 1
ATOM 2392 N N . LEU B 1 104 ? 25.766 0.474 -5.605 1 98.44 104 LEU B N 1
ATOM 2393 C CA . LEU B 1 104 ? 25.156 -0.696 -4.984 1 98.44 104 LEU B CA 1
ATOM 2394 C C . LEU B 1 104 ? 24.625 -0.362 -3.592 1 98.44 104 LEU B C 1
ATOM 2396 O O . LEU B 1 104 ? 23.5 -0.714 -3.248 1 98.44 104 LEU B O 1
ATOM 2400 N N . GLU B 1 105 ? 25.453 0.309 -2.84 1 98 105 GLU B N 1
ATOM 2401 C CA . GLU B 1 105 ? 25.047 0.653 -1.478 1 98 105 GLU B CA 1
ATOM 2402 C C . GLU B 1 105 ? 23.797 1.524 -1.474 1 98 105 GLU B C 1
ATOM 2404 O O . GLU B 1 105 ? 22.891 1.306 -0.674 1 98 105 GLU B O 1
ATOM 2409 N N . GLU B 1 106 ? 23.797 2.467 -2.314 1 98.06 106 GLU B N 1
ATOM 2410 C CA . GLU B 1 106 ? 22.656 3.367 -2.43 1 98.06 106 GLU B CA 1
ATOM 2411 C C . GLU B 1 106 ? 21.391 2.605 -2.822 1 98.06 106 GLU B C 1
ATOM 2413 O O . GLU B 1 106 ? 20.312 2.867 -2.287 1 98.06 106 GLU B O 1
ATOM 2418 N N . PHE B 1 107 ? 21.609 1.691 -3.748 1 98.62 107 PHE B N 1
ATOM 2419 C CA . PHE B 1 107 ? 20.5 0.837 -4.176 1 98.62 107 PHE B CA 1
ATOM 2420 C C . PHE B 1 107 ? 19.953 0.038 -3.004 1 98.62 107 PHE B C 1
ATOM 2422 O O . PHE B 1 107 ? 18.75 0.075 -2.734 1 98.62 107 PHE B O 1
ATOM 2429 N N . LEU B 1 108 ? 20.781 -0.615 -2.242 1 98.75 108 LEU B N 1
ATOM 2430 C CA . LEU B 1 108 ? 20.359 -1.475 -1.142 1 98.75 108 LEU B CA 1
ATOM 2431 C C . LEU B 1 108 ? 19.688 -0.66 -0.041 1 98.75 108 LEU B C 1
ATOM 2433 O O . LEU B 1 108 ? 18.688 -1.093 0.535 1 98.75 108 LEU B O 1
ATOM 2437 N N . GLU B 1 109 ? 20.203 0.541 0.21 1 98 109 GLU B N 1
ATOM 2438 C CA . GLU B 1 109 ? 19.594 1.412 1.214 1 98 109 GLU B CA 1
ATOM 2439 C C . GLU B 1 109 ? 18.203 1.869 0.787 1 98 109 GLU B C 1
ATOM 2441 O O . GLU B 1 109 ? 17.312 2.025 1.624 1 98 109 GLU B O 1
ATOM 2446 N N . THR B 1 110 ? 18.062 2.1 -0.452 1 97.62 110 THR B N 1
ATOM 2447 C CA . THR B 1 110 ? 16.75 2.49 -0.978 1 97.62 110 THR B CA 1
ATOM 2448 C C . THR B 1 110 ? 15.758 1.34 -0.86 1 97.62 110 THR B C 1
ATOM 2450 O O . THR B 1 110 ? 14.602 1.55 -0.489 1 97.62 110 THR B O 1
ATOM 2453 N N . VAL B 1 111 ? 16.203 0.112 -1.196 1 97.94 111 VAL B N 1
ATOM 2454 C CA . VAL B 1 111 ? 15.375 -1.078 -1.055 1 97.94 111 VAL B CA 1
ATOM 2455 C C . VAL B 1 111 ? 14.953 -1.241 0.404 1 97.94 111 VAL B C 1
ATOM 2457 O O . VAL B 1 111 ? 13.773 -1.479 0.692 1 97.94 111 VAL B O 1
ATOM 2460 N N . LYS B 1 112 ? 15.906 -1.092 1.289 1 97.94 112 LYS B N 1
ATOM 2461 C CA . LYS B 1 112 ? 15.641 -1.184 2.721 1 97.94 112 LYS B CA 1
ATOM 2462 C C . LYS B 1 112 ? 14.531 -0.215 3.133 1 97.94 112 LYS B C 1
ATOM 2464 O O . LYS B 1 112 ? 13.562 -0.61 3.787 1 97.94 112 LYS B O 1
ATOM 2469 N N . ARG B 1 113 ? 14.641 0.97 2.748 1 95.56 113 ARG B N 1
ATOM 2470 C CA . ARG B 1 113 ? 13.656 1.982 3.105 1 95.56 113 ARG B CA 1
ATOM 2471 C C . ARG B 1 113 ? 12.297 1.67 2.48 1 95.56 113 ARG B C 1
ATOM 2473 O O . ARG B 1 113 ? 11.266 1.717 3.16 1 95.56 113 ARG B O 1
ATOM 2480 N N . GLY B 1 114 ? 12.297 1.354 1.199 1 96.31 114 GLY B N 1
ATOM 2481 C CA . GLY B 1 114 ? 11.062 1.04 0.501 1 96.31 114 GLY B CA 1
ATOM 2482 C C . GLY B 1 114 ? 10.328 -0.142 1.098 1 96.31 114 GLY B C 1
ATOM 2483 O O . GLY B 1 114 ? 9.109 -0.088 1.29 1 96.31 114 GLY B O 1
ATOM 2484 N N . TRP B 1 115 ? 11.102 -1.196 1.395 1 97.31 115 TRP B N 1
ATOM 2485 C CA . TRP B 1 115 ? 10.484 -2.412 1.911 1 97.31 115 TRP B CA 1
ATOM 2486 C C . TRP B 1 115 ? 9.938 -2.191 3.318 1 97.31 115 TRP B C 1
ATOM 2488 O O . TRP B 1 115 ? 8.938 -2.793 3.705 1 97.31 115 TRP B O 1
ATOM 2498 N N . LYS B 1 116 ? 10.57 -1.315 4.066 1 95.69 116 LYS B N 1
ATOM 2499 C CA . LYS B 1 116 ? 10.047 -0.954 5.383 1 95.69 116 LYS B CA 1
ATOM 2500 C C . LYS B 1 116 ? 8.742 -0.17 5.258 1 95.69 116 LYS B C 1
ATOM 2502 O O . LYS B 1 116 ? 7.766 -0.473 5.941 1 95.69 116 LYS B O 1
ATOM 2507 N N . VAL B 1 117 ? 8.734 0.752 4.422 1 94.25 117 VAL B N 1
ATOM 2508 C CA . VAL B 1 117 ? 7.582 1.624 4.223 1 94.25 117 VAL B CA 1
ATOM 2509 C C . VAL B 1 117 ? 6.391 0.801 3.736 1 94.25 117 VAL B C 1
ATOM 2511 O O . VAL B 1 117 ? 5.254 1.039 4.152 1 94.25 117 VAL B O 1
ATOM 2514 N N . LEU B 1 118 ? 6.645 -0.154 2.91 1 96.75 118 LEU B N 1
ATOM 2515 C CA . LEU B 1 118 ? 5.602 -0.98 2.311 1 96.75 118 LEU B CA 1
ATOM 2516 C C . LEU B 1 118 ? 5.223 -2.133 3.234 1 96.75 118 LEU B C 1
ATOM 2518 O O . LEU B 1 118 ? 4.352 -2.939 2.902 1 96.75 118 LEU B O 1
ATOM 2522 N N . ASN B 1 119 ? 5.922 -2.217 4.344 1 96.81 119 ASN B N 1
ATOM 2523 C CA . ASN B 1 119 ? 5.699 -3.312 5.277 1 96.81 119 ASN B CA 1
ATOM 2524 C C . ASN B 1 119 ? 5.926 -4.668 4.617 1 96.81 119 ASN B C 1
ATOM 2526 O O . ASN B 1 119 ? 5.18 -5.617 4.867 1 96.81 119 ASN B O 1
ATOM 2530 N N . ARG B 1 120 ? 6.934 -4.711 3.758 1 96.19 120 ARG B N 1
ATOM 2531 C CA . ARG B 1 120 ? 7.254 -5.922 3.006 1 96.19 120 ARG B CA 1
ATOM 2532 C C . ARG B 1 120 ? 8.047 -6.902 3.865 1 96.19 120 ARG B C 1
ATOM 2534 O O . ARG B 1 120 ? 7.918 -8.117 3.699 1 96.19 120 ARG B O 1
ATOM 2541 N N . VAL B 1 121 ? 8.883 -6.426 4.691 1 97.12 121 VAL B N 1
ATOM 2542 C CA . VAL B 1 121 ? 9.703 -7.219 5.598 1 97.12 121 VAL B CA 1
ATOM 2543 C C . VAL B 1 121 ? 9.594 -6.664 7.016 1 97.12 121 VAL B C 1
ATOM 2545 O O . VAL B 1 121 ? 9.156 -5.527 7.215 1 97.12 121 VAL B O 1
ATOM 2548 N N . ASP B 1 122 ? 9.977 -7.477 7.988 1 97.19 122 ASP B N 1
ATOM 2549 C CA . ASP B 1 122 ? 9.883 -7.078 9.391 1 97.19 122 ASP B CA 1
ATOM 2550 C C . ASP B 1 122 ? 11.188 -6.445 9.867 1 97.19 122 ASP B C 1
ATOM 2552 O O . ASP B 1 122 ? 11.188 -5.605 10.766 1 97.19 122 ASP B O 1
ATOM 2556 N N . TYR B 1 123 ? 12.227 -6.91 9.305 1 97.94 123 TYR B N 1
ATOM 2557 C CA . TYR B 1 123 ? 13.547 -6.426 9.68 1 97.94 123 TYR B CA 1
ATOM 2558 C C . TYR B 1 123 ? 14.492 -6.426 8.477 1 97.94 123 TYR B C 1
ATOM 2560 O O . TYR B 1 123 ? 14.469 -7.359 7.672 1 97.94 123 TYR B O 1
ATOM 2568 N N . VAL B 1 124 ? 15.266 -5.402 8.32 1 98.38 124 VAL B N 1
ATOM 2569 C CA . VAL B 1 124 ? 16.297 -5.285 7.293 1 98.38 124 VAL B CA 1
ATOM 2570 C C . VAL B 1 124 ? 17.5 -4.543 7.859 1 98.38 124 VAL B C 1
ATOM 2572 O O . VAL B 1 124 ? 17.359 -3.502 8.508 1 98.38 124 VAL B O 1
ATOM 2575 N N . GLU B 1 125 ? 18.609 -5.074 7.625 1 98.31 125 GLU B N 1
ATOM 2576 C CA . GLU B 1 125 ? 19.859 -4.465 8.078 1 98.31 125 GLU B CA 1
ATOM 2577 C C . GLU B 1 125 ? 20.922 -4.512 6.98 1 98.31 125 GLU B C 1
ATOM 2579 O O . GLU B 1 125 ? 21.047 -5.516 6.277 1 98.31 125 GLU B O 1
ATOM 2584 N N . ILE B 1 126 ? 21.594 -3.434 6.816 1 98.56 126 ILE B N 1
ATOM 2585 C CA . ILE B 1 126 ? 22.719 -3.361 5.895 1 98.56 126 ILE B CA 1
ATOM 2586 C C . ILE B 1 126 ? 24.016 -3.141 6.684 1 98.56 126 ILE B C 1
ATOM 2588 O O . ILE B 1 126 ? 24.094 -2.215 7.492 1 98.56 126 ILE B O 1
ATOM 2592 N N . THR B 1 127 ? 24.859 -4.004 6.512 1 98.5 127 THR B N 1
ATOM 2593 C CA . THR B 1 127 ? 26.188 -3.898 7.125 1 98.5 127 THR B CA 1
ATOM 2594 C C . THR B 1 127 ? 27.266 -3.766 6.059 1 98.5 127 THR B C 1
ATOM 2596 O O . THR B 1 127 ? 27.172 -4.387 4.996 1 98.5 127 THR B O 1
ATOM 2599 N N . LYS B 1 128 ? 28.219 -2.926 6.41 1 97.19 128 LYS B N 1
ATOM 2600 C CA . LYS B 1 128 ? 29.312 -2.703 5.469 1 97.19 128 LYS B CA 1
ATOM 2601 C C . LYS B 1 128 ? 30.672 -2.988 6.125 1 97.19 128 LYS B C 1
ATOM 2603 O O . LYS B 1 128 ? 30.859 -2.713 7.309 1 97.19 128 LYS B O 1
ATOM 2608 N N . GLY B 1 129 ? 31.531 -3.562 5.391 1 96.31 129 GLY B N 1
ATOM 2609 C CA . GLY B 1 129 ? 32.938 -3.744 5.738 1 96.31 129 GLY B CA 1
ATOM 2610 C C . GLY B 1 129 ? 33.875 -3.307 4.637 1 96.31 129 GLY B C 1
ATOM 2611 O O . GLY B 1 129 ? 33.5 -2.584 3.719 1 96.31 129 GLY B O 1
ATOM 2612 N N . ASP B 1 130 ? 35.188 -3.68 4.918 1 95.75 130 ASP B N 1
ATOM 2613 C CA . ASP B 1 130 ? 36.188 -3.361 3.893 1 95.75 130 ASP B CA 1
ATOM 2614 C C . ASP B 1 130 ? 36 -4.254 2.664 1 95.75 130 ASP B C 1
ATOM 2616 O O . ASP B 1 130 ? 36.312 -5.445 2.709 1 95.75 130 ASP B O 1
ATOM 2620 N N . GLY B 1 131 ? 35.438 -3.719 1.629 1 96.5 131 GLY B N 1
ATOM 2621 C CA . GLY B 1 131 ? 35.312 -4.414 0.36 1 96.5 131 GLY B CA 1
ATOM 2622 C C . GLY B 1 131 ? 34.062 -5.281 0.287 1 96.5 131 GLY B C 1
ATOM 2623 O O . GLY B 1 131 ? 33.969 -6.184 -0.551 1 96.5 131 GLY B O 1
ATOM 2624 N N . TRP B 1 132 ? 33.156 -5.082 1.271 1 98.31 132 TRP B N 1
ATOM 2625 C CA . TRP B 1 132 ? 31.953 -5.895 1.16 1 98.31 132 TRP B CA 1
ATOM 2626 C C . TRP B 1 132 ? 30.75 -5.168 1.764 1 98.31 132 TRP B C 1
ATOM 2628 O O . TRP B 1 132 ? 30.922 -4.273 2.596 1 98.31 132 TRP B O 1
ATOM 2638 N N . ILE B 1 133 ? 29.531 -5.449 1.254 1 98.69 133 ILE B N 1
ATOM 2639 C CA . ILE B 1 133 ? 28.25 -4.973 1.741 1 98.69 133 ILE B CA 1
ATOM 2640 C C . ILE B 1 133 ? 27.297 -6.152 1.912 1 98.69 133 ILE B C 1
ATOM 2642 O O . ILE B 1 133 ? 27.25 -7.051 1.066 1 98.69 133 ILE B O 1
ATOM 2646 N N . GLN B 1 134 ? 26.594 -6.164 3.033 1 98.81 134 GLN B N 1
ATOM 2647 C CA . GLN B 1 134 ? 25.656 -7.242 3.311 1 98.81 134 GLN B CA 1
ATOM 2648 C C . GLN B 1 134 ? 24.266 -6.691 3.635 1 98.81 134 GLN B C 1
ATOM 2650 O O . GLN B 1 134 ? 24.141 -5.719 4.379 1 98.81 134 GLN B O 1
ATOM 2655 N N . ILE B 1 135 ? 23.281 -7.277 2.982 1 98.81 135 ILE B N 1
ATOM 2656 C CA . ILE B 1 135 ? 21.891 -6.992 3.367 1 98.81 135 ILE B CA 1
ATOM 2657 C C . ILE B 1 135 ? 21.266 -8.234 3.98 1 98.81 135 ILE B C 1
ATOM 2659 O O . ILE B 1 135 ? 21.375 -9.336 3.426 1 98.81 135 ILE B O 1
ATOM 2663 N N . PHE B 1 136 ? 20.719 -8.086 5.109 1 98.75 136 PHE B N 1
ATOM 2664 C CA . PHE B 1 136 ? 19.984 -9.117 5.82 1 98.75 136 PHE B CA 1
ATOM 2665 C C . PHE B 1 136 ? 18.516 -8.727 5.984 1 98.75 136 PHE B C 1
ATOM 2667 O O . PHE B 1 136 ? 18.219 -7.629 6.449 1 98.75 136 PHE B O 1
ATOM 2674 N N . CYS B 1 137 ? 17.625 -9.633 5.566 1 98.56 137 CYS B N 1
ATOM 2675 C CA . CYS B 1 137 ? 16.188 -9.383 5.656 1 98.56 137 CYS B CA 1
ATOM 2676 C C . CYS B 1 137 ? 15.484 -10.523 6.379 1 98.56 137 CYS B C 1
ATOM 2678 O O . CYS B 1 137 ? 15.812 -11.695 6.176 1 98.56 137 CYS B O 1
ATOM 2680 N N . GLU B 1 138 ? 14.508 -10.148 7.195 1 98.56 138 GLU B N 1
ATOM 2681 C CA . GLU B 1 138 ? 13.648 -11.125 7.859 1 98.56 138 GLU B CA 1
ATOM 2682 C C . GLU B 1 138 ? 12.172 -10.773 7.68 1 98.56 138 GLU B C 1
ATOM 2684 O O . GLU B 1 138 ? 11.812 -9.594 7.648 1 98.56 138 GLU B O 1
ATOM 2689 N N . HIS B 1 139 ? 11.383 -11.719 7.527 1 97.94 139 HIS B N 1
ATOM 2690 C CA . HIS B 1 139 ? 9.938 -11.555 7.453 1 97.94 139 HIS B CA 1
ATOM 2691 C C . HIS B 1 139 ? 9.219 -12.641 8.258 1 97.94 139 HIS B C 1
ATOM 2693 O O . HIS B 1 139 ? 9.758 -13.734 8.445 1 97.94 139 HIS B O 1
ATOM 2699 N N . THR B 1 140 ? 8.047 -12.43 8.625 1 96.31 140 THR B N 1
ATOM 2700 C CA . THR B 1 140 ? 7.301 -13.336 9.492 1 96.31 140 THR B CA 1
ATOM 2701 C C . THR B 1 140 ? 6.312 -14.172 8.688 1 96.31 140 THR B C 1
ATOM 2703 O O . THR B 1 140 ? 5.434 -14.828 9.258 1 96.31 140 THR B O 1
ATOM 2706 N N . MET B 1 141 ? 6.375 -14.117 7.395 1 94.94 141 MET B N 1
ATOM 2707 C CA . MET B 1 141 ? 5.465 -14.891 6.551 1 94.94 141 MET B CA 1
ATOM 2708 C C . MET B 1 141 ? 5.852 -16.359 6.539 1 94.94 141 MET B C 1
ATOM 2710 O O . MET B 1 141 ? 5.062 -17.219 6.117 1 94.94 141 MET B O 1
ATOM 2714 N N . ARG B 1 142 ? 7.012 -16.75 6.953 1 94.25 142 ARG B N 1
ATOM 2715 C CA . ARG B 1 142 ? 7.488 -18.078 7.277 1 94.25 142 ARG B CA 1
ATOM 2716 C C . ARG B 1 142 ? 7.336 -19.031 6.086 1 94.25 142 ARG B C 1
ATOM 2718 O O . ARG B 1 142 ? 6.812 -20.125 6.223 1 94.25 142 ARG B O 1
ATOM 2725 N N . ARG B 1 143 ? 7.664 -18.562 4.883 1 97.44 143 ARG B N 1
ATOM 2726 C CA . ARG B 1 143 ? 7.742 -19.344 3.652 1 97.44 143 ARG B CA 1
ATOM 2727 C C . ARG B 1 143 ? 9.047 -19.078 2.912 1 97.44 143 ARG B C 1
ATOM 2729 O O . ARG B 1 143 ? 9.352 -17.922 2.582 1 97.44 143 ARG B O 1
ATOM 2736 N N . ARG B 1 144 ? 9.758 -20.141 2.656 1 98.19 144 ARG B N 1
ATOM 2737 C CA . ARG B 1 144 ? 11.023 -20 1.951 1 98.19 144 ARG B CA 1
ATOM 2738 C C . ARG B 1 144 ? 10.82 -19.375 0.577 1 98.19 144 ARG B C 1
ATOM 2740 O O . ARG B 1 144 ? 11.664 -18.609 0.105 1 98.19 144 ARG B O 1
ATOM 2747 N N . GLU B 1 145 ? 9.672 -19.641 -0.064 1 98.12 145 GLU B N 1
ATOM 2748 C CA . GLU B 1 145 ? 9.328 -19.094 -1.37 1 98.12 145 GLU B CA 1
ATOM 2749 C C . GLU B 1 145 ? 9.312 -17.562 -1.33 1 98.12 145 GLU B C 1
ATOM 2751 O O . GLU B 1 145 ? 9.719 -16.906 -2.291 1 98.12 145 GLU B O 1
ATOM 2756 N N . VAL B 1 146 ? 8.898 -17.016 -0.209 1 98.38 146 VAL B N 1
ATOM 2757 C CA . VAL B 1 146 ? 8.836 -15.57 -0.061 1 98.38 146 VAL B CA 1
ATOM 2758 C C . VAL B 1 146 ? 10.258 -15.008 0.028 1 98.38 146 VAL B C 1
ATOM 2760 O O . VAL B 1 146 ? 10.57 -14.008 -0.623 1 98.38 146 VAL B O 1
ATOM 2763 N N . SER B 1 147 ? 11.078 -15.656 0.844 1 98.62 147 SER B N 1
ATOM 2764 C CA . SER B 1 147 ? 12.477 -15.234 0.95 1 98.62 147 SER B CA 1
ATOM 2765 C C . SER B 1 147 ? 13.156 -15.242 -0.414 1 98.62 147 SER B C 1
ATOM 2767 O O . SER B 1 147 ? 13.859 -14.289 -0.763 1 98.62 147 SER B O 1
ATOM 2769 N N . GLU B 1 148 ? 12.93 -16.297 -1.165 1 98.56 148 GLU B N 1
ATOM 2770 C CA . GLU B 1 148 ? 13.516 -16.422 -2.496 1 98.56 148 GLU B CA 1
ATOM 2771 C C . GLU B 1 148 ? 12.992 -15.336 -3.43 1 98.56 148 GLU B C 1
ATOM 2773 O O . GLU B 1 148 ? 13.766 -14.719 -4.164 1 98.56 148 GLU B O 1
ATOM 2778 N N . PHE B 1 149 ? 11.742 -15.133 -3.393 1 98.56 149 PHE B N 1
ATOM 2779 C CA . PHE B 1 149 ? 11.086 -14.141 -4.23 1 98.56 149 PHE B CA 1
ATOM 2780 C C . PHE B 1 149 ? 11.672 -12.75 -3.992 1 98.56 149 PHE B C 1
ATOM 2782 O O . PHE B 1 149 ? 12 -12.039 -4.941 1 98.56 149 PHE B O 1
ATOM 2789 N N . LEU B 1 150 ? 11.82 -12.352 -2.723 1 98.44 150 LEU B N 1
ATOM 2790 C CA . LEU B 1 150 ? 12.344 -11.039 -2.363 1 98.44 150 LEU B CA 1
ATOM 2791 C C . LEU B 1 150 ? 13.82 -10.93 -2.744 1 98.44 150 LEU B C 1
ATOM 2793 O O . LEU B 1 150 ? 14.242 -9.914 -3.309 1 98.44 150 LEU B O 1
ATOM 2797 N N . ALA B 1 151 ? 14.594 -11.969 -2.459 1 98.69 151 ALA B N 1
ATOM 2798 C CA . ALA B 1 151 ? 16.016 -11.961 -2.799 1 98.69 151 ALA B CA 1
ATOM 2799 C C . ALA B 1 151 ? 16.219 -11.82 -4.305 1 98.69 151 ALA B C 1
ATOM 2801 O O . ALA B 1 151 ? 17.125 -11.117 -4.75 1 98.69 151 ALA B O 1
ATOM 2802 N N . MET B 1 152 ? 15.352 -12.461 -5.055 1 98.31 152 MET B N 1
ATOM 2803 C CA . MET B 1 152 ? 15.492 -12.469 -6.508 1 98.31 152 MET B CA 1
ATOM 2804 C C . MET B 1 152 ? 15.305 -11.07 -7.09 1 98.31 152 MET B C 1
ATOM 2806 O O . MET B 1 152 ? 15.93 -10.727 -8.094 1 98.31 152 MET B O 1
ATOM 2810 N N . HIS B 1 153 ? 14.492 -10.25 -6.473 1 98.06 153 HIS B N 1
ATOM 2811 C CA . HIS B 1 153 ? 14.344 -8.875 -6.934 1 98.06 153 HIS B CA 1
ATOM 2812 C C . HIS B 1 153 ? 15.68 -8.133 -6.898 1 98.06 153 HIS B C 1
ATOM 2814 O O . HIS B 1 153 ? 16.047 -7.461 -7.867 1 98.06 153 HIS B O 1
ATOM 2820 N N . ILE B 1 154 ? 16.344 -8.289 -5.77 1 98.56 154 ILE B N 1
ATOM 2821 C CA . ILE B 1 154 ? 17.641 -7.617 -5.609 1 98.56 154 ILE B CA 1
ATOM 2822 C C . ILE B 1 154 ? 18.656 -8.227 -6.559 1 98.56 154 ILE B C 1
ATOM 2824 O O . ILE B 1 154 ? 19.422 -7.508 -7.219 1 98.56 154 ILE B O 1
ATOM 2828 N N . LEU B 1 155 ? 18.641 -9.523 -6.699 1 98.44 155 LEU B N 1
ATOM 2829 C CA . LEU B 1 155 ? 19.641 -10.234 -7.504 1 98.44 155 LEU B CA 1
ATOM 2830 C C . LEU B 1 155 ? 19.453 -9.914 -8.984 1 98.44 155 LEU B C 1
ATOM 2832 O O . LEU B 1 155 ? 20.438 -9.852 -9.734 1 98.44 155 LEU B O 1
ATOM 2836 N N . ASN B 1 156 ? 18.25 -9.766 -9.43 1 97.56 156 ASN B N 1
ATOM 2837 C CA . ASN B 1 156 ? 18 -9.375 -10.812 1 97.56 156 ASN B CA 1
ATOM 2838 C C . ASN B 1 156 ? 18.625 -8.016 -11.125 1 97.56 156 ASN B C 1
ATOM 2840 O O . ASN B 1 156 ? 19.219 -7.832 -12.195 1 97.56 156 ASN B O 1
ATOM 2844 N N . ILE B 1 157 ? 18.484 -7.125 -10.234 1 97.75 157 ILE B N 1
ATOM 2845 C CA . ILE B 1 157 ? 19.078 -5.801 -10.398 1 97.75 157 ILE B CA 1
ATOM 2846 C C . ILE B 1 157 ? 20.594 -5.898 -10.344 1 97.75 157 ILE B C 1
ATOM 2848 O O . ILE B 1 157 ? 21.297 -5.266 -11.141 1 97.75 157 ILE B O 1
ATOM 2852 N N . TYR B 1 158 ? 21.094 -6.668 -9.422 1 98.19 158 TYR B N 1
ATOM 2853 C CA . TYR B 1 158 ? 22.531 -6.926 -9.305 1 98.19 158 TYR B CA 1
ATOM 2854 C C . TYR B 1 158 ? 23.094 -7.434 -10.617 1 98.19 158 TYR B C 1
ATOM 2856 O O . TYR B 1 158 ? 24.125 -6.938 -11.086 1 98.19 158 TYR B O 1
ATOM 2864 N N . GLU B 1 159 ? 22.438 -8.398 -11.234 1 97.94 159 GLU B N 1
ATOM 2865 C CA . GLU B 1 159 ? 22.922 -8.992 -12.477 1 97.94 159 GLU B CA 1
ATOM 2866 C C . GLU B 1 159 ? 23 -7.957 -13.594 1 97.94 159 GLU B C 1
ATOM 2868 O O . GLU B 1 159 ? 23.906 -7.992 -14.414 1 97.94 159 GLU B O 1
ATOM 2873 N N . LYS B 1 160 ? 22.125 -7.105 -13.516 1 96.81 160 LYS B N 1
ATOM 2874 C CA . LYS B 1 160 ? 22.016 -6.121 -14.586 1 96.81 160 LYS B CA 1
ATOM 2875 C C . LYS B 1 160 ? 23.031 -4.996 -14.406 1 96.81 160 LYS B C 1
ATOM 2877 O O . LYS B 1 160 ? 23.578 -4.488 -15.383 1 96.81 160 LYS B O 1
ATOM 2882 N N . TYR B 1 161 ? 23.297 -4.629 -13.156 1 97.56 161 TYR B N 1
ATOM 2883 C CA . TYR B 1 161 ? 23.969 -3.346 -13 1 97.56 161 TYR B CA 1
ATOM 2884 C C . TYR B 1 161 ? 25.281 -3.51 -12.227 1 97.56 161 TYR B C 1
ATOM 2886 O O . TYR B 1 161 ? 26.156 -2.646 -12.289 1 97.56 161 TYR B O 1
ATOM 2894 N N . TYR B 1 162 ? 25.453 -4.613 -11.516 1 98.19 162 TYR B N 1
ATOM 2895 C CA . TYR B 1 162 ? 26.531 -4.535 -10.547 1 98.19 162 TYR B CA 1
ATOM 2896 C C . TYR B 1 162 ? 27.453 -5.75 -10.648 1 98.19 162 TYR B C 1
ATOM 2898 O O . TYR B 1 162 ? 28.5 -5.797 -10.023 1 98.19 162 TYR B O 1
ATOM 2906 N N . LYS B 1 163 ? 27.109 -6.711 -11.438 1 97.88 163 LYS B N 1
ATOM 2907 C CA . LYS B 1 163 ? 27.844 -7.973 -11.484 1 97.88 163 LYS B CA 1
ATOM 2908 C C . LYS B 1 163 ? 29.266 -7.77 -11.984 1 97.88 163 LYS B C 1
ATOM 2910 O O . LYS B 1 163 ? 30.141 -8.617 -11.766 1 97.88 163 LYS B O 1
ATOM 2915 N N . GLY B 1 164 ? 29.547 -6.73 -12.695 1 97.25 164 GLY B N 1
ATOM 2916 C CA . GLY B 1 164 ? 30.891 -6.441 -13.188 1 97.25 164 GLY B CA 1
ATOM 2917 C C . GLY B 1 164 ? 31.859 -6.047 -12.094 1 97.25 164 GLY B C 1
ATOM 2918 O O . GLY B 1 164 ? 33.062 -6.246 -12.219 1 97.25 164 GLY B O 1
ATOM 2919 N N . GLU B 1 165 ? 31.328 -5.527 -10.977 1 97.56 165 GLU B N 1
ATOM 2920 C CA . GLU B 1 165 ? 32.188 -4.965 -9.945 1 97.56 165 GLU B CA 1
ATOM 2921 C C . GLU B 1 165 ? 32.062 -5.727 -8.625 1 97.56 165 GLU B C 1
ATOM 2923 O O . GLU B 1 165 ? 32.875 -5.586 -7.73 1 97.56 165 GLU B O 1
ATOM 2928 N N . TRP B 1 166 ? 30.969 -6.48 -8.602 1 98.5 166 TRP B N 1
ATOM 2929 C CA . TRP B 1 166 ? 30.672 -7.16 -7.344 1 98.5 166 TRP B CA 1
ATOM 2930 C C . TRP B 1 166 ? 30.375 -8.641 -7.578 1 98.5 166 TRP B C 1
ATOM 2932 O O . TRP B 1 166 ? 29.719 -9 -8.555 1 98.5 166 TRP B O 1
ATOM 2942 N N . ASP B 1 167 ? 30.859 -9.508 -6.66 1 98.62 167 ASP B N 1
ATOM 2943 C CA . ASP B 1 167 ? 30.391 -10.883 -6.516 1 98.62 167 ASP B CA 1
ATOM 2944 C C . ASP B 1 167 ? 29.344 -10.984 -5.41 1 98.62 167 ASP B C 1
ATOM 2946 O O . ASP B 1 167 ? 29.281 -10.133 -4.531 1 98.62 167 ASP B O 1
ATOM 2950 N N . VAL B 1 168 ? 28.5 -12.031 -5.516 1 98.75 168 VAL B N 1
ATOM 2951 C CA . VAL B 1 168 ? 27.453 -12.125 -4.496 1 98.75 168 VAL B CA 1
ATOM 2952 C C . VAL B 1 168 ? 27.375 -13.555 -3.973 1 98.75 168 VAL B C 1
ATOM 2954 O O . VAL B 1 168 ? 27.516 -14.516 -4.738 1 98.75 168 VAL B O 1
ATOM 2957 N N . VAL B 1 169 ? 27.234 -13.695 -2.682 1 98.69 169 VAL B N 1
ATOM 2958 C CA . VAL B 1 169 ? 26.906 -14.953 -2.018 1 98.69 169 VAL B CA 1
ATOM 2959 C C . VAL B 1 169 ? 25.531 -14.836 -1.355 1 98.69 169 VAL B C 1
ATOM 2961 O O . VAL B 1 169 ? 25.25 -13.859 -0.664 1 98.69 169 VAL B O 1
ATOM 2964 N N . LYS B 1 170 ? 24.703 -15.812 -1.604 1 98.56 170 LYS B N 1
ATOM 2965 C CA . LYS B 1 170 ? 23.344 -15.719 -1.052 1 98.56 170 LYS B CA 1
ATOM 2966 C C . LYS B 1 170 ? 23.078 -16.859 -0.078 1 98.56 170 LYS B C 1
ATOM 2968 O O . LYS B 1 170 ? 23.578 -17.969 -0.262 1 98.56 170 LYS B O 1
ATOM 2973 N N . SER B 1 171 ? 22.375 -16.594 0.92 1 98.69 171 SER B N 1
ATOM 2974 C CA . SER B 1 171 ? 21.797 -17.531 1.865 1 98.69 171 SER B CA 1
ATOM 2975 C C . SER B 1 171 ? 20.312 -17.297 2.049 1 98.69 171 SER B C 1
ATOM 2977 O O . SER B 1 171 ? 19.891 -16.203 2.451 1 98.69 171 SER B O 1
ATOM 2979 N N . ILE B 1 172 ? 19.484 -18.359 1.764 1 98.62 172 ILE B N 1
ATOM 2980 C CA . ILE B 1 172 ? 18.031 -18.25 1.823 1 98.62 172 ILE B CA 1
ATOM 2981 C C . ILE B 1 172 ? 17.484 -19.188 2.887 1 98.62 172 ILE B C 1
ATOM 2983 O O . ILE B 1 172 ? 17.875 -20.359 2.963 1 98.62 172 ILE B O 1
ATOM 2987 N N . SER B 1 173 ? 16.672 -18.656 3.715 1 98.25 173 SER B N 1
ATOM 2988 C CA . SER B 1 173 ? 15.984 -19.438 4.734 1 98.25 173 SER B CA 1
ATOM 2989 C C . SER B 1 173 ? 14.477 -19.234 4.676 1 98.25 173 SER B C 1
ATOM 2991 O O . SER B 1 173 ? 13.977 -18.516 3.816 1 98.25 173 SER B O 1
ATOM 2993 N N . THR B 1 174 ? 13.75 -19.875 5.57 1 97.94 174 THR B N 1
ATOM 2994 C CA . THR B 1 174 ? 12.289 -19.828 5.629 1 97.94 174 THR B CA 1
ATOM 2995 C C . THR B 1 174 ? 11.82 -18.438 6.074 1 97.94 174 THR B C 1
ATOM 2997 O O . THR B 1 174 ? 10.758 -17.984 5.652 1 97.94 174 THR B O 1
ATOM 3000 N N . ASN B 1 175 ? 12.672 -17.766 6.859 1 97.38 175 ASN B N 1
ATOM 3001 C CA . ASN B 1 175 ? 12.219 -16.516 7.469 1 97.38 175 ASN B CA 1
ATOM 3002 C C . ASN B 1 175 ? 12.977 -15.312 6.918 1 97.38 175 ASN B C 1
ATOM 3004 O O . ASN B 1 175 ? 12.797 -14.188 7.395 1 97.38 175 ASN B O 1
ATOM 3008 N N . GLY B 1 176 ? 13.883 -15.547 5.988 1 98.38 176 GLY B N 1
ATOM 3009 C CA . GLY B 1 176 ? 14.633 -14.406 5.469 1 98.38 176 GLY B CA 1
ATOM 3010 C C . GLY B 1 176 ? 15.773 -14.82 4.562 1 98.38 176 GLY B C 1
ATOM 3011 O O . GLY B 1 176 ? 15.805 -15.945 4.059 1 98.38 176 GLY B O 1
ATOM 3012 N N . PHE B 1 177 ? 16.625 -13.875 4.301 1 98.81 177 PHE B N 1
ATOM 3013 C CA . PHE B 1 177 ? 17.766 -14.133 3.443 1 98.81 177 PHE B CA 1
ATOM 3014 C C . PHE B 1 177 ? 18.906 -13.156 3.744 1 98.81 177 PHE B C 1
ATOM 3016 O O . PHE B 1 177 ? 18.672 -12.117 4.375 1 98.81 177 PHE B O 1
ATOM 3023 N N . THR B 1 178 ? 20.047 -13.555 3.383 1 98.88 178 THR B N 1
ATOM 3024 C CA . THR B 1 178 ? 21.25 -12.727 3.41 1 98.88 178 THR B CA 1
ATOM 3025 C C . THR B 1 178 ? 21.922 -12.703 2.039 1 98.88 178 THR B C 1
ATOM 3027 O O . THR B 1 178 ? 22.125 -13.75 1.425 1 98.88 178 THR B O 1
ATOM 3030 N N . LEU B 1 179 ? 22.141 -11.531 1.539 1 98.88 179 LEU B N 1
ATOM 3031 C CA . LEU B 1 179 ? 22.984 -11.32 0.371 1 98.88 179 LEU B CA 1
ATOM 3032 C C . LEU B 1 179 ? 24.25 -10.555 0.746 1 98.88 179 LEU B C 1
ATOM 3034 O O . LEU B 1 179 ? 24.188 -9.453 1.299 1 98.88 179 LEU B O 1
ATOM 3038 N N . LYS B 1 180 ? 25.359 -11.141 0.538 1 98.88 180 LYS B N 1
ATOM 3039 C CA . LYS B 1 180 ? 26.641 -10.492 0.806 1 98.88 180 LYS B CA 1
ATOM 3040 C C . LYS B 1 180 ? 27.422 -10.242 -0.488 1 98.88 180 LYS B C 1
ATOM 3042 O O . LYS B 1 180 ? 27.703 -11.18 -1.237 1 98.88 180 LYS B O 1
ATOM 3047 N N . PHE B 1 181 ? 27.656 -9.016 -0.706 1 98.88 181 PHE B N 1
ATOM 3048 C CA . PHE B 1 181 ? 28.375 -8.57 -1.904 1 98.88 181 PHE B CA 1
ATOM 3049 C C . PHE B 1 181 ? 29.828 -8.273 -1.594 1 98.88 181 PHE B C 1
ATOM 3051 O O . PHE B 1 181 ? 30.141 -7.594 -0.611 1 98.88 181 PHE B O 1
ATOM 3058 N N . TYR B 1 182 ? 30.688 -8.82 -2.445 1 98.62 182 TYR B N 1
ATOM 3059 C CA . TYR B 1 182 ? 32.125 -8.578 -2.332 1 98.62 182 TYR B CA 1
ATOM 3060 C C . TYR B 1 182 ? 32.656 -7.836 -3.553 1 98.62 182 TYR B C 1
ATOM 3062 O O . TYR B 1 182 ? 32.375 -8.227 -4.691 1 98.62 182 TYR B O 1
ATOM 3070 N N . ARG B 1 183 ? 33.375 -6.762 -3.252 1 97.75 183 ARG B N 1
ATOM 3071 C CA . ARG B 1 183 ? 34 -6.047 -4.359 1 97.75 183 ARG B CA 1
ATOM 3072 C C . ARG B 1 183 ? 35 -6.941 -5.094 1 97.75 183 ARG B C 1
ATOM 3074 O O . ARG B 1 183 ? 35.75 -7.672 -4.461 1 97.75 183 ARG B O 1
ATOM 3081 N N . ARG B 1 184 ? 34.844 -6.906 -6.426 1 94.19 184 ARG B N 1
ATOM 3082 C CA . ARG B 1 184 ? 35.812 -7.656 -7.219 1 94.19 184 ARG B CA 1
ATOM 3083 C C . ARG B 1 184 ? 37.188 -6.973 -7.207 1 94.19 184 ARG B C 1
ATOM 3085 O O . ARG B 1 184 ? 37.281 -5.746 -7.215 1 94.19 184 ARG B O 1
ATOM 3092 N N . VAL B 1 185 ? 38.312 -7.816 -6.984 1 80.88 185 VAL B N 1
ATOM 3093 C CA . VAL B 1 185 ? 39.688 -7.348 -7.051 1 80.88 185 VAL B CA 1
ATOM 3094 C C . VAL B 1 185 ? 40.156 -7.348 -8.5 1 80.88 185 VAL B C 1
ATOM 3096 O O . VAL B 1 185 ? 39.781 -8.219 -9.289 1 80.88 185 VAL B O 1
#

Sequence (370 aa):
MPKRRLQTTLSEEAFRIIEKFKPDYGGINEVIEAALKLLNREDRNLSEDDILLIRLIRDLDFTGCGRSQYMHLICGDIEKAVKESMMETAVEWFLKKPFAEIELEEFLETVKRGWKVLNRVDYVEITKGDGWIQIFCEHTMRRREVSEFLAMHILNIYEKYYKGEWDVVKSISTNG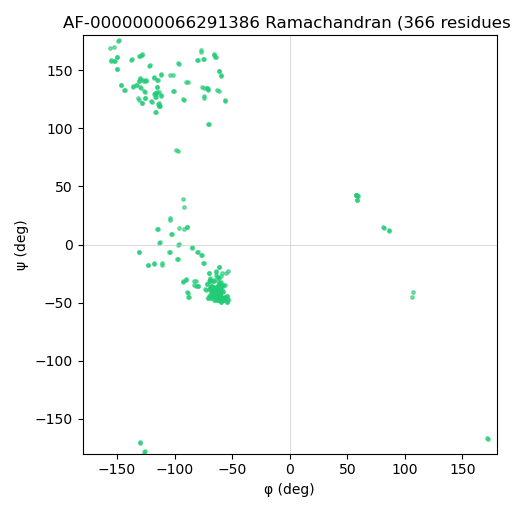FTLKFYRRVMPKRRLQTTLSEEAFRIIEKFKPDYGGINEVIEAALKLLNREDRNLSEDDILLIRLIRDLDFTGCGRSQYMHLICGDIEKAVKESMMETAVEWFLKKPFAEIELEEFLETVKRGWKVLNRVDYVEITKGDGWIQIFCEHTMRRREVSEFLAMHILNIYEKYYKGEWDVVKSISTNGFTLKFYRRV

Radius of gyration: 24.92 Å; Cα contacts (8 Å, |Δi|>4): 568; chains: 2; bounding box: 78×62×46 Å

Solvent-accessible surface area (backbone atoms only — not comparable to full-atom values): 19740 Å² total; per-residue (Å²): 129,77,60,44,82,43,81,48,50,38,44,63,66,48,52,52,49,41,62,70,42,20,82,78,53,73,33,66,45,46,36,52,45,52,9,41,52,49,53,68,34,85,72,57,76,61,46,72,52,51,52,48,42,51,44,42,35,70,75,62,51,18,21,56,43,36,42,66,25,53,47,26,24,69,67,58,34,56,68,54,24,47,74,61,37,53,59,67,60,51,50,23,66,72,67,70,46,64,65,90,76,55,47,70,68,60,50,53,53,49,49,49,51,51,33,52,51,28,46,67,42,77,44,70,46,77,49,75,59,95,58,32,43,31,43,39,40,32,34,87,79,66,36,43,62,52,25,50,53,57,50,45,44,56,49,54,50,36,64,72,74,37,50,91,52,33,45,78,48,78,45,78,38,45,41,19,35,37,43,38,33,33,54,61,131,129,75,61,44,83,42,80,47,49,38,45,61,65,46,51,52,50,40,61,71,41,19,83,80,54,71,33,66,45,46,35,52,45,52,10,41,53,48,55,67,34,87,71,56,77,61,46,72,53,51,52,48,41,51,44,42,38,70,74,63,50,17,21,55,44,37,43,67,26,52,48,27,25,70,65,55,35,57,66,55,26,46,74,62,37,54,60,67,60,50,51,23,65,72,67,71,45,63,65,92,78,55,48,69,67,59,48,53,54,47,48,49,51,50,33,52,52,28,47,67,41,76,42,70,47,76,48,76,59,94,59,33,43,33,43,38,40,32,35,87,79,66,35,42,61,53,24,51,54,58,50,45,45,56,50,55,50,36,64,73,72,38,52,90,51,33,44,78,48,76,46,79,38,45,41,20,33,35,43,39,34,32,55,61,130

Nearest PDB structures (foldseek):
  8pog-assembly1_D  TM=4.225E-01  e=9.529E-03  Enterobacter sp. 638
  8k5q-assembly1_A  TM=4.697E-01  e=8.054E-02  Salmonella enterica subsp. enterica serovar Typhimurium str. 14028S
  7ssi-assembly2_D  TM=2.835E-01  e=5.504E-03  Bacillus subtilis subsp. subtilis str. 168
  3ehg-assembly1_A  TM=4.129E-01  e=1.312E-01  Bacillus subtilis
  3gig-assembly1_A  TM=2.858E-01  e=3.429E-02  Bacillus subtilis

pLDDT: mean 93.88, std 7.47, range [56.81, 98.88]

InterPro domains:
  IPR059889 AF_0136-like, C-terminal domain [PF27313] (57-182)
  IPR059963 AF_0136, N-terminal domain [PF27315] (10-43)

Secondary structure (DSSP, 8-state):
-PEEEEEEEEEHHHHHHHHHHHHHHSSHHHHHHHHHHHHTSGGGG--HHHHHHHHHHHHS-EEEEEHHHHHHHHTT-HHHHHHT-SHHHHHHHHHTS-GGG--HHHHHHHHHHHHHHTT--SEEEEEEETTEEEEEEE-SS--HHHHHHHHHHHHHHHHHHTTTTEEEEEEE-SSEEEEEEEE--/-PEEEEEEEEEHHHHHHHHHHHHHHSSHHHHHHHHHHHHTSGGGG--HHHHHHHHHHHHS-EEEEEHHHHHHHHTT-HHHHHHT-SHHHHHHHHHTS-GGG--HHHHHHHHHHHHHHTT--SEEEEEEETTEEEEEEE-SS--HHHHHHHHHHHHHHHHHHTTTTEEEEEEE-SSEEEEEEEE--

Organism: Archaeoglobus fulgidus (strain ATCC 49558 / DSM 4304 / JCM 9628 / NBRC 100126 / VC-16) (NCBI:txid224325)

Foldseek 3Di:
DDDDDDDDDDDPVLVVQQVVCCVVQVDSVRSVVVVVVCVPDPCVPQDPVNVVVQCCCVVVVAFDFDPVLVVCVVVVNLVCSQVVGCLQVQLCVVVVDHPLPADLVSSLVSVQVRCVSRSVFDDWDWDDDDQKIKIKTFHDPQAQVSQVSSVSNSVVSCVVHPVVFWDWDKDTDRGHIMIMIGGDD/DDDDDDDDDDDPVLVVQQVVCCVVQVDSVRSVVVVVVCVPDPCVPQDPVNVVVQCCCVVVVAFDFDPVLVVCVVVVNLVCSQVVGCLQVQLCVVVVDHPLPADLVSSLVSVQVRCVSRSVFDDWDWDDDDQKIKIKTFHDPQAQVSQVSSVSNSVSSCVVHPVVFWDWDKDTDRTHIMIMIGGDD